Protein 4REY (pdb70)

Secondary structure (DSSP, 8-state):
--SEEEEEEEE-TT-HHHHTT--TTTEEEEEETTEE--SSSSHHHHHHHHTTTS-EEEEEEETTTTEEEEEEE---S-SSSSSSS-EEEEEEE-SSGGG--EEEEEE-TTSHHHHHT--TTTEEEEEESSPPPTT--HHHHHHH-TTS-EEEEEEETTTTEEEEEEE---TTSSSSSSS-EEEE-STTSSPPP---/----EETT----TTS----EE-

GO terms:
  GO:0005794 Golgi apparatus (C, IDA)
  GO:0033116 endoplasmic reticulum-Golgi intermediate compartment membrane (C, EXP)
  GO:0061951 establishment of protein localization to plasma membrane (P, IMP)
  GO:0005515 protein binding (F, IPI)
  GO:0033116 endoplasmic reticulum-Golgi intermediate compartment membrane (C, TAS)
  GO:0000139 Golgi membrane (C, TAS)
  GO:0090161 Golgi ribbon formation (P, IGI)
  GO:0050774 negative regulation of dendrite morphogenesis (P, IMP)

CATH classification: 2.30.42.10 (+1 more: 2.30.42.10)

Radius of gyration: 18.66 Å; Cα contacts (8 Å, |Δi|>4): 502; chains: 2; bounding box: 48×49×35 Å

InterPro domains:
  IPR007583 GRASP55/65 [PTHR12893] (1-425)
  IPR024958 GRASP-type PDZ domain [PF04495] (69-204)
  IPR024958 GRASP-type PDZ domain [PS51865] (15-105)
  IPR024958 GRASP-type PDZ domain [PS51865] (111-199)
  IPR036034 PDZ superfamily [G3DSA:2.30.42.10] (1-110)
  IPR036034 PDZ superfamily [G3DSA:2.30.42.10] (111-210)
  IPR036034 PDZ superfamily [SSF50156] (12-77)
  IPR036034 PDZ superfamily [SSF50156] (95-181)

Solvent-accessible surface area: 11402 Å² total; per-residue (Å²): 69,63,16,76,0,17,0,0,44,18,36,57,138,98,0,8,0,68,131,30,44,6,56,52,21,7,0,0,0,14,11,4,42,194,38,64,4,58,136,128,62,88,40,3,94,47,62,1,154,68,46,41,75,116,85,13,123,0,69,0,21,8,12,12,32,84,170,75,85,110,10,109,2,63,0,13,111,151,40,78,40,119,28,29,0,0,0,23,2,30,38,20,39,28,177,159,4,26,36,42,2,8,16,0,38,82,30,86,109,87,0,7,0,37,149,24,35,10,101,66,104,38,0,9,0,2,0,1,38,68,70,3,106,148,120,54,51,0,83,41,10,15,130,70,25,76,57,123,91,1,86,3,54,0,2,2,35,177,60,63,60,56,61,109,5,59,2,60,0,60,68,89,57,75,35,162,53,20,11,8,22,30,33,4,110,19,187,141,47,84,24,59,83,46,129,117,173,110,69,38,5,5,2,16,1,74,35,72,166,102,106,76,25,119,48,61,42,6

Nearest PDB structures (foldseek):
  4rey-assembly1_B  TM=1.048E+00  e=2.967E-02  Homo sapiens
  4rey-assembly1_A  TM=1.005E+00  e=9.829E-41  Homo sapiens
  4edj-assembly1_A  TM=9.465E-01  e=1.212E-32  Homo sapiens
  3rle-assembly1_A  TM=9.408E-01  e=3.347E-32  Homo sapiens
  5h3j-assembly1_A  TM=9.248E-01  e=3.584E-31  Mus musculus

Sequence (218 aa):
GGAEGFHLHGVQENSPAQQAGLEEPYFDFIITIGHSRLNKENDDTLKALLKANVEKPVKKLEVFNMKTMRRVREVEVVPSNMWGGQGLLGASVRFCSFRRASEQQVWHVLDVEPSSPAALAGLRPYTDYVVGSDQILQESEDFFTLIESHEGKPLKKLMMVYNSKSDSCREEVTVTPNAAWGGEGSLGCGIGYGYLHRIPTQPPSNPCIPFFYRADENDEVKITVI

Organism: Homo sapiens (NCBI:txid9606)

B-factor: mean 51.9, std 23.67, range [19.0, 180.74]

Foldseek 3Di:
DAFKFKAFQDADPQFLCVVQPPDHPFKGWQDKAHRGHQDPDCVVVVVLVVQAQHWIKTWMAGNQQRDIDITITHFYPPRPDDGRGRTDIDIDGPPCLQQQKKFWAAADPQFLQVVQPPDHRFKIWRDFPDDDDPPDHPVNVLVVQAQHWTWTWIAGQVVRGIDITIGRFHCPSPDDGRGRTDMDGDDVRTRHHDND/DDDDDPPVDDADPVRHDDDDDD

Structure (mmCIF, N/CA/C/O backbone):
data_4REY
#
_entry.id   4REY
#
_cell.length_a   129.725
_cell.length_b   129.725
_cell.length_c   37.104
_cell.angle_alpha   90.00
_cell.angle_beta   90.00
_cell.angle_gamma   120.00
#
_symmetry.space_group_name_H-M   'P 61'
#
loop_
_entity.id
_entity.type
_entity.pdbx_description
1 polymer 'Golgi reassembly-stacking protein 1'
2 polymer 'Golgin subfamily A member 2'
3 non-polymer 'SULFATE ION'
4 water water
#
loop_
_atom_site.group_PDB
_atom_site.id
_atom_site.type_symbol
_atom_site.label_atom_id
_atom_site.label_alt_id
_atom_site.label_comp_id
_atom_site.label_asym_id
_atom_site.label_entity_id
_atom_site.label_seq_id
_atom_site.pdbx_PDB_ins_code
_atom_site.Cartn_x
_atom_site.Cartn_y
_atom_site.Cartn_z
_atom_site.occupancy
_atom_site.B_iso_or_equiv
_atom_site.auth_seq_id
_atom_site.auth_comp_id
_atom_site.auth_asym_id
_atom_site.auth_atom_id
_atom_site.pdbx_PDB_model_num
ATOM 1 N N . GLY A 1 15 ? -106.309 91.024 -13.778 1.00 61.91 12 GLY A N 1
ATOM 2 C CA . GLY A 1 15 ? -107.426 90.128 -13.529 1.00 65.79 12 GLY A CA 1
ATOM 3 C C . GLY A 1 15 ? -107.871 89.267 -14.717 1.00 69.32 12 GLY A C 1
ATOM 4 O O . GLY A 1 15 ? -109.064 89.286 -15.095 1.00 74.94 12 GLY A O 1
ATOM 7 N N . GLY A 1 16 ? -106.961 88.465 -15.284 1.00 96.76 13 GLY A N 1
ATOM 8 C CA . GLY A 1 16 ? -105.612 88.248 -14.773 1.00 85.47 13 GLY A CA 1
ATOM 9 C C . GLY A 1 16 ? -105.577 86.986 -13.929 1.00 81.28 13 GLY A C 1
ATOM 10 O O . GLY A 1 16 ? -106.584 86.284 -13.831 1.00 77.86 13 GLY A O 1
ATOM 14 N N . ALA A 1 17 ? -104.428 86.703 -13.314 1.00 78.55 14 ALA A N 1
ATOM 15 C CA . ALA A 1 17 ? -104.204 85.420 -12.663 1.00 70.89 14 ALA A CA 1
ATOM 16 C C . ALA A 1 17 ? -103.923 85.533 -11.168 1.00 60.77 14 ALA A C 1
ATOM 17 O O . ALA A 1 17 ? -103.509 84.576 -10.558 1.00 61.70 14 ALA A O 1
ATOM 24 N N . GLU A 1 18 ? -104.102 86.710 -10.591 1.00 51.90 15 GLU A N 1
ATOM 25 C CA . GLU A 1 18 ? -103.753 86.926 -9.201 1.00 45.98 15 GLU A CA 1
ATOM 26 C C . GLU A 1 18 ? -105.013 86.936 -8.340 1.00 49.97 15 GLU A C 1
ATOM 27 O O . GLU A 1 18 ? -106.125 87.182 -8.839 1.00 48.79 15 GLU A O 1
ATOM 39 N N . GLY A 1 19 ? -104.832 86.678 -7.045 1.00 41.31 16 GLY A N 1
ATOM 40 C CA . GLY A 1 19 ? -105.925 86.615 -6.098 1.00 42.97 16 GLY A CA 1
ATOM 41 C C . GLY A 1 19 ? -105.421 86.331 -4.710 1.00 44.41 16 GLY A C 1
ATOM 42 O O . GLY A 1 19 ? -104.207 86.308 -4.492 1.00 39.99 16 GLY A O 1
ATOM 46 N N . PHE A 1 20 ? -106.344 86.154 -3.769 1.00 35.66 17 PHE A N 1
ATOM 47 C CA . PHE A 1 20 ? -105.994 85.843 -2.412 1.00 31.27 17 PHE A CA 1
ATOM 48 C C . PHE A 1 20 ? -106.107 84.336 -2.184 1.00 32.90 17 PHE A C 1
ATOM 49 O O . PHE A 1 20 ? -107.186 83.753 -2.158 1.00 33.32 17 PHE A O 1
ATOM 66 N N . HIS A 1 21 ? -104.955 83.735 -2.012 1.00 34.89 18 HIS A N 1
ATOM 67 C CA . HIS A 1 21 ? -104.874 82.322 -1.756 1.00 36.87 18 HIS A CA 1
ATOM 68 C C . HIS A 1 21 ? -105.395 82.085 -0.355 1.00 37.13 18 HIS A C 1
ATOM 69 O O . HIS A 1 21 ? -105.045 82.793 0.591 1.00 34.82 18 HIS A O 1
ATOM 83 N N . LEU A 1 22 ? -106.194 81.046 -0.231 1.00 34.91 19 LEU A N 1
ATOM 84 C CA . LEU A 1 22 ? -106.709 80.631 1.063 1.00 34.27 19 LEU A CA 1
ATOM 85 C C . LEU A 1 22 ? -105.757 79.667 1.722 1.00 37.47 19 LEU A C 1
ATOM 86 O O . LEU A 1 22 ? -105.656 78.475 1.349 1.00 38.83 19 LEU A O 1
ATOM 102 N N . HIS A 1 23 ? -105.016 80.185 2.690 1.00 37.27 20 HIS A N 1
ATOM 103 C CA . HIS A 1 23 ? -104.073 79.403 3.401 1.00 38.61 20 HIS A CA 1
ATOM 104 C C . HIS A 1 23 ? -104.775 78.527 4.444 1.00 49.18 20 HIS A C 1
ATOM 105 O O . HIS A 1 23 ? -104.437 77.350 4.609 1.00 44.28 20 HIS A O 1
ATOM 119 N N . GLY A 1 24 ? -105.797 79.049 5.118 1.00 43.51 21 GLY A N 1
ATOM 120 C CA . GLY A 1 24 ? -106.385 78.281 6.204 1.00 43.89 21 GLY A CA 1
ATOM 121 C C . GLY A 1 24 ? -107.714 78.862 6.578 1.00 46.90 21 GLY A C 1
ATOM 122 O O . GLY A 1 24 ? -107.972 80.024 6.237 1.00 40.72 21 GLY A O 1
ATOM 126 N N . VAL A 1 25 ? -108.573 78.114 7.260 1.00 44.50 22 VAL A N 1
ATOM 127 C CA . VAL A 1 25 ? -109.849 78.711 7.726 1.00 43.54 22 VAL A CA 1
ATOM 128 C C . VAL A 1 25 ? -110.025 78.233 9.106 1.00 51.10 22 VAL A C 1
ATOM 129 O O . VAL A 1 25 ? -109.632 77.107 9.390 1.00 54.92 22 VAL A O 1
ATOM 142 N N . GLN A 1 26 ? -110.623 79.058 9.965 1.00 52.85 23 GLN A N 1
ATOM 143 C CA . GLN A 1 26 ? -110.857 78.691 11.360 1.00 55.42 23 GLN A CA 1
ATOM 144 C C . GLN A 1 26 ? -112.156 77.906 11.506 1.00 62.24 23 GLN A C 1
ATOM 145 O O . GLN A 1 26 ? -113.084 78.073 10.722 1.00 62.12 23 GLN A O 1
ATOM 159 N N . GLU A 1 27 ? -112.224 77.066 12.532 1.00 67.39 24 GLU A N 1
ATOM 160 C CA . GLU A 1 27 ? -113.455 76.369 12.879 1.00 76.19 24 GLU A CA 1
ATOM 161 C C . GLU A 1 27 ? -114.617 77.307 13.181 1.00 67.66 24 GLU A C 1
ATOM 162 O O . GLU A 1 27 ? -114.457 78.273 13.918 1.00 75.90 24 GLU A O 1
ATOM 174 N N . ASN A 1 28 ? -115.786 76.991 12.639 1.00 64.76 25 ASN A N 1
ATOM 175 C CA . ASN A 1 28 ? -117.009 77.732 12.957 1.00 73.82 25 ASN A CA 1
ATOM 176 C C . ASN A 1 28 ? -116.982 79.143 12.352 1.00 64.43 25 ASN A C 1
ATOM 177 O O . ASN A 1 28 ? -117.784 80.000 12.711 1.00 72.04 25 ASN A O 1
ATOM 188 N N . SER A 1 29 ? -116.062 79.373 11.430 1.00 56.75 26 SER A N 1
ATOM 189 C CA . SER A 1 29 ? -115.956 80.672 10.756 1.00 61.00 26 SER A CA 1
ATOM 190 C C . SER A 1 29 ? -116.910 80.835 9.584 1.00 59.08 26 SER A C 1
ATOM 191 O O . SER A 1 29 ? -117.345 79.850 8.993 1.00 51.55 26 SER A O 1
ATOM 199 N N . PRO A 1 30 ? -117.248 82.097 9.251 1.00 51.92 27 PRO A N 1
ATOM 200 C CA . PRO A 1 30 ? -118.023 82.313 8.035 1.00 50.94 27 PRO A CA 1
ATOM 201 C C . PRO A 1 30 ? -117.382 81.673 6.819 1.00 43.13 27 PRO A C 1
ATOM 202 O O . PRO A 1 30 ? -118.088 81.154 5.953 1.00 42.04 27 PRO A O 1
ATOM 213 N N . ALA A 1 31 ? -116.056 81.682 6.743 1.00 41.16 28 ALA A N 1
ATOM 214 C CA . ALA A 1 31 ? -115.392 81.058 5.601 1.00 38.20 28 ALA A CA 1
ATOM 215 C C . ALA A 1 31 ? -115.663 79.549 5.552 1.00 44.50 28 ALA A C 1
ATOM 216 O O . ALA A 1 31 ? -115.977 78.989 4.492 1.00 40.22 28 ALA A O 1
ATOM 223 N N . GLN A 1 32 ? -115.546 78.886 6.699 1.00 45.28 29 GLN A N 1
ATOM 224 C CA . GLN A 1 32 ? -115.795 77.456 6.751 1.00 53.03 29 GLN A CA 1
ATOM 225 C C . GLN A 1 32 ? -117.263 77.174 6.409 1.00 59.63 29 GLN A C 1
ATOM 226 O O . GLN A 1 32 ? -117.552 76.261 5.655 1.00 51.77 29 GLN A O 1
ATOM 240 N N . GLN A 1 33 ? -118.172 77.980 6.964 1.00 50.29 30 GLN A N 1
ATOM 241 C CA . GLN A 1 33 ? -119.617 77.839 6.727 1.00 55.78 30 GLN A CA 1
ATOM 242 C C . GLN A 1 33 ? -119.945 77.900 5.253 1.00 50.16 30 GLN A C 1
ATOM 243 O O . GLN A 1 33 ? -120.819 77.197 4.779 1.00 54.30 30 GLN A O 1
ATOM 257 N N . ALA A 1 34 ? -119.239 78.757 4.534 1.00 45.71 31 ALA A N 1
ATOM 258 C CA . ALA A 1 34 ? -119.469 78.935 3.112 1.00 48.36 31 ALA A CA 1
ATOM 259 C C . ALA A 1 34 ? -118.692 77.933 2.231 1.00 54.23 31 ALA A C 1
ATOM 260 O O . ALA A 1 34 ? -118.832 77.982 1.013 1.00 48.07 31 ALA A O 1
ATOM 267 N N . GLY A 1 35 ? -117.873 77.053 2.825 1.00 51.46 32 GLY A N 1
ATOM 268 C CA . GLY A 1 35 ? -117.169 76.013 2.074 1.00 47.77 32 GLY A CA 1
ATOM 269 C C . GLY A 1 35 ? -115.869 76.479 1.402 1.00 50.95 32 GLY A C 1
ATOM 270 O O . GLY A 1 35 ? -115.385 75.860 0.462 1.00 47.68 32 GLY A O 1
ATOM 274 N N . LEU A 1 36 ? -115.309 77.593 1.841 1.00 40.78 33 LEU A N 1
ATOM 275 C CA . LEU A 1 36 ? -114.027 77.998 1.330 1.00 37.87 33 LEU A CA 1
ATOM 276 C C . LEU A 1 36 ? -113.014 76.912 1.743 1.00 39.17 33 LEU A C 1
ATOM 277 O O . LEU A 1 36 ? -112.995 76.507 2.901 1.00 43.11 33 LEU A O 1
ATOM 293 N N . GLU A 1 37 ? -112.197 76.463 0.808 1.00 40.20 34 GLU A N 1
ATOM 294 C CA A GLU A 1 37 ? -111.351 75.257 1.011 0.60 40.62 34 GLU A CA 1
ATOM 295 C CA B GLU A 1 37 ? -111.340 75.275 1.024 0.40 41.00 34 GLU A CA 1
ATOM 296 C C . GLU A 1 37 ? -109.873 75.691 1.116 1.00 38.88 34 GLU A C 1
ATOM 297 O O . GLU A 1 37 ? -109.312 76.203 0.170 1.00 39.80 34 GLU A O 1
ATOM 320 N N . PRO A 1 38 ? -109.250 75.526 2.281 1.00 41.09 35 PRO A N 1
ATOM 321 C CA . PRO A 1 38 ? -107.810 75.805 2.351 1.00 42.47 35 PRO A CA 1
ATOM 322 C C . PRO A 1 38 ? -106.978 75.066 1.251 1.00 42.94 35 PRO A C 1
ATOM 323 O O . PRO A 1 38 ? -107.332 73.975 0.824 1.00 36.43 35 PRO A O 1
ATOM 334 N N . TYR A 1 39 ? -105.924 75.740 0.802 1.00 35.33 36 TYR A N 1
ATOM 335 C CA . TYR A 1 39 ? -104.956 75.287 -0.214 1.00 36.40 36 TYR A CA 1
ATOM 336 C C . TYR A 1 39 ? -105.536 75.369 -1.624 1.00 34.09 36 TYR A C 1
ATOM 337 O O . TYR A 1 39 ? -104.894 75.926 -2.513 1.00 33.27 36 TYR A O 1
ATOM 355 N N . PHE A 1 40 ? -106.707 74.804 -1.848 1.00 34.03 37 PHE A N 1
ATOM 356 C CA . PHE A 1 40 ? -107.239 74.714 -3.194 1.00 32.27 37 PHE A CA 1
ATOM 357 C C . PHE A 1 40 ? -107.933 75.964 -3.690 1.00 31.83 37 PHE A C 1
ATOM 358 O O . PHE A 1 40 ? -108.005 76.145 -4.892 1.00 37.05 37 PHE A O 1
ATOM 375 N N . ASP A 1 41 ? -108.469 76.801 -2.782 1.00 30.63 38 ASP A N 1
ATOM 376 C CA . ASP A 1 41 ? -109.207 78.003 -3.196 1.00 30.94 38 ASP A CA 1
ATOM 377 C C . ASP A 1 41 ? -108.365 79.285 -3.267 1.00 31.20 38 ASP A C 1
ATOM 378 O O . ASP A 1 41 ? -107.484 79.518 -2.447 1.00 30.91 38 ASP A O 1
ATOM 387 N N . PHE A 1 42 ? -108.695 80.134 -4.236 1.00 29.17 39 PHE A N 1
ATOM 388 C CA . PHE A 1 42 ? -108.153 81.473 -4.334 1.00 30.02 39 PHE A CA 1
ATOM 389 C C . PHE A 1 42 ? -109.366 82.436 -4.440 1.00 34.23 39 PHE A C 1
ATOM 390 O O . PHE A 1 42 ? -110.205 82.225 -5.305 1.00 33.98 39 PHE A O 1
ATOM 407 N N . ILE A 1 43 ? -109.470 83.414 -3.551 1.00 30.20 40 ILE A N 1
ATOM 408 C CA . ILE A 1 43 ? -110.526 84.463 -3.707 1.00 28.90 40 ILE A CA 1
ATOM 409 C C . ILE A 1 43 ? -110.103 85.487 -4.752 1.00 30.37 40 ILE A C 1
ATOM 410 O O . ILE A 1 43 ? -109.060 86.116 -4.613 1.00 35.20 40 ILE A O 1
ATOM 426 N N . ILE A 1 44 ? -110.895 85.663 -5.808 1.00 31.28 41 ILE A N 1
ATOM 427 C CA . ILE A 1 44 ? -110.475 86.507 -6.882 1.00 35.68 41 ILE A CA 1
ATOM 428 C C . ILE A 1 44 ? -111.331 87.725 -7.083 1.00 37.51 41 ILE A C 1
ATOM 429 O O . ILE A 1 44 ? -110.901 88.692 -7.735 1.00 40.97 41 ILE A O 1
ATOM 445 N N . THR A 1 45 ? -112.545 87.702 -6.546 1.00 35.50 42 THR A N 1
ATOM 446 C CA . THR A 1 45 ? -113.388 88.901 -6.594 1.00 37.22 42 THR A CA 1
ATOM 447 C C . THR A 1 45 ? -114.283 88.983 -5.375 1.00 34.52 42 THR A C 1
ATOM 448 O O . THR A 1 45 ? -114.657 87.972 -4.812 1.00 36.46 42 THR A O 1
ATOM 459 N N . ILE A 1 46 ? -114.615 90.204 -4.993 1.00 34.65 43 ILE A N 1
ATOM 460 C CA . ILE A 1 46 ? -115.663 90.462 -4.011 1.00 34.78 43 ILE A CA 1
ATOM 461 C C . ILE A 1 46 ? -116.632 91.482 -4.589 1.00 34.16 43 ILE A C 1
ATOM 462 O O . ILE A 1 46 ? -116.250 92.575 -5.032 1.00 37.10 43 ILE A O 1
ATOM 478 N N . GLY A 1 47 ? -117.908 91.128 -4.592 1.00 35.66 44 GLY A N 1
ATOM 479 C CA . GLY A 1 47 ? -118.895 91.859 -5.366 1.00 37.07 44 GLY A CA 1
ATOM 480 C C . GLY A 1 47 ? -118.393 92.008 -6.770 1.00 49.57 44 GLY A C 1
ATOM 481 O O . GLY A 1 47 ? -118.007 91.024 -7.368 1.00 40.90 44 GLY A O 1
ATOM 485 N N . HIS A 1 48 ? -118.376 93.237 -7.306 1.00 41.89 45 HIS A N 1
ATOM 486 C CA . HIS A 1 48 ? -117.802 93.467 -8.641 1.00 42.47 45 HIS A CA 1
ATOM 487 C C . HIS A 1 48 ? -116.334 93.767 -8.676 1.00 45.78 45 HIS A C 1
ATOM 488 O O . HIS A 1 48 ? -115.760 93.966 -9.745 1.00 54.57 45 HIS A O 1
ATOM 502 N N . SER A 1 49 ? -115.714 93.811 -7.519 1.00 45.66 46 SER A N 1
ATOM 503 C CA . SER A 1 49 ? -114.342 94.250 -7.433 1.00 47.65 46 SER A CA 1
ATOM 504 C C . SER A 1 49 ? -113.388 93.096 -7.669 1.00 39.30 46 SER A C 1
ATOM 505 O O . SER A 1 49 ? -113.384 92.115 -6.912 1.00 34.66 46 SER A O 1
ATOM 513 N N . ARG A 1 50 ? -112.571 93.215 -8.709 1.00 42.04 47 ARG A N 1
ATOM 514 C CA . ARG A 1 50 ? -111.575 92.184 -9.014 1.00 45.55 47 ARG A CA 1
ATOM 515 C C . ARG A 1 50 ? -110.350 92.377 -8.122 1.00 46.36 47 ARG A C 1
ATOM 516 O O . ARG A 1 50 ? -109.689 93.426 -8.158 1.00 45.65 47 ARG A O 1
ATOM 537 N N . LEU A 1 51 ? -110.032 91.347 -7.337 1.00 43.73 48 LEU A N 1
ATOM 538 C CA . LEU A 1 51 ? -108.925 91.427 -6.389 1.00 36.98 48 LEU A CA 1
ATOM 539 C C . LEU A 1 51 ? -107.606 91.067 -7.043 1.00 38.73 48 LEU A C 1
ATOM 540 O O . LEU A 1 51 ? -107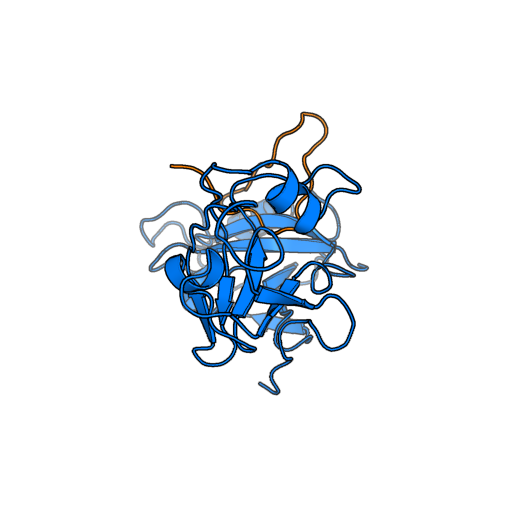.059 89.984 -6.794 1.00 44.34 48 LEU A O 1
ATOM 556 N N . ASN A 1 52 ? -107.098 91.950 -7.887 1.00 41.21 49 ASN A N 1
ATOM 557 C CA . ASN A 1 52 ? -105.870 91.685 -8.637 1.00 54.63 49 ASN A CA 1
ATOM 558 C C . ASN A 1 52 ? -104.727 92.552 -8.196 1.00 52.05 49 ASN A C 1
ATOM 559 O O . ASN A 1 52 ? -103.726 92.623 -8.852 1.00 60.92 49 ASN A O 1
ATOM 570 N N . LYS A 1 53 ? -104.887 93.223 -7.078 1.00 51.46 50 LYS A N 1
ATOM 571 C CA . LYS A 1 53 ? -103.786 93.944 -6.497 1.00 63.13 50 LYS A CA 1
ATOM 572 C C . LYS A 1 53 ? -103.801 93.752 -4.959 1.00 59.16 50 LYS A C 1
ATOM 573 O O . LYS A 1 53 ? -104.838 93.502 -4.354 1.00 50.12 50 LYS A O 1
ATOM 592 N N . GLU A 1 54 ? -102.622 93.739 -4.353 1.00 52.48 51 GLU A N 1
ATOM 593 C CA . GLU A 1 54 ? -102.512 93.534 -2.923 1.00 52.36 51 GLU A CA 1
ATOM 594 C C . GLU A 1 54 ? -102.802 94.837 -2.181 1.00 56.62 51 GLU A C 1
ATOM 595 O O . GLU A 1 54 ? -101.887 95.566 -1.859 1.00 58.41 51 GLU A O 1
ATOM 607 N N . ASN A 1 55 ? -104.074 95.124 -1.924 1.00 51.27 52 ASN A N 1
ATOM 608 C CA . ASN A 1 55 ? -104.446 96.319 -1.185 1.00 58.34 52 ASN A CA 1
ATOM 609 C C . ASN A 1 55 ? -105.501 95.960 -0.149 1.00 58.87 52 ASN A C 1
ATOM 610 O O . ASN A 1 55 ? -105.776 94.772 0.067 1.00 48.15 52 ASN A O 1
ATOM 621 N N . ASP A 1 56 ? -106.118 96.976 0.455 1.00 50.09 53 ASP A N 1
ATOM 622 C CA A ASP A 1 56 ? -107.088 96.772 1.535 0.61 54.05 53 ASP A CA 1
ATOM 623 C CA B ASP A 1 56 ? -107.078 96.738 1.528 0.39 53.49 53 ASP A CA 1
ATOM 624 C C . ASP A 1 56 ? -108.526 96.523 1.052 1.00 47.05 53 ASP A C 1
ATOM 625 O O . ASP A 1 56 ? -109.439 96.412 1.867 1.00 47.38 53 ASP A O 1
ATOM 642 N N . THR A 1 57 ? -108.741 96.435 -0.253 1.00 45.04 54 THR A N 1
ATOM 643 C CA . THR A 1 57 ? -110.108 96.370 -0.744 1.00 44.40 54 THR A CA 1
ATOM 644 C C . THR A 1 57 ? -110.884 95.202 -0.127 1.00 42.47 54 THR A C 1
ATOM 645 O O . THR A 1 57 ? -112.008 95.362 0.325 1.00 37.51 54 THR A O 1
ATOM 656 N N . LEU A 1 58 ? -110.296 94.007 -0.100 1.00 37.28 55 LEU A N 1
ATOM 657 C CA . LEU A 1 58 ? -111.009 92.907 0.481 1.00 35.14 55 LEU A CA 1
ATOM 658 C C . LEU A 1 58 ? -111.356 93.125 1.937 1.00 36.51 55 LEU A C 1
ATOM 659 O O . LEU A 1 58 ? -112.509 92.914 2.317 1.00 38.35 55 LEU A O 1
ATOM 675 N N . LYS A 1 59 ? -110.394 93.507 2.767 1.00 40.17 56 LYS A N 1
ATOM 676 C CA . LYS A 1 59 ? -110.721 93.794 4.165 1.00 39.15 56 LYS A CA 1
ATOM 677 C C . LYS A 1 59 ? -111.762 94.902 4.316 1.00 38.34 56 LYS A C 1
ATOM 678 O O . LYS A 1 59 ? -112.683 94.785 5.117 1.00 41.91 56 LYS A O 1
ATOM 697 N N . ALA A 1 60 ? -111.576 95.957 3.552 1.00 39.45 57 ALA A N 1
ATOM 698 C CA . ALA A 1 60 ? -112.402 97.158 3.648 1.00 40.27 57 ALA A CA 1
ATOM 699 C C . ALA A 1 60 ? -113.842 96.797 3.270 1.00 40.95 57 ALA A C 1
ATOM 700 O O . ALA A 1 60 ? -114.771 97.250 3.924 1.00 39.07 57 ALA A O 1
ATOM 707 N N . LEU A 1 61 ? -114.035 95.979 2.234 1.00 36.63 58 LEU A N 1
ATOM 708 C CA . LEU A 1 61 ? -115.403 95.631 1.828 1.00 40.23 58 LEU A CA 1
ATOM 709 C C . LEU A 1 61 ? -116.035 94.611 2.749 1.00 43.66 58 LEU A C 1
ATOM 710 O O . LEU A 1 61 ? -117.260 94.663 2.981 1.00 39.40 58 LEU A O 1
ATOM 726 N N . LEU A 1 62 ? -115.235 93.727 3.357 1.00 39.56 59 LEU A N 1
ATOM 727 C CA . LEU A 1 62 ? -115.852 92.823 4.313 1.00 33.65 59 LEU A CA 1
ATOM 728 C C . LEU A 1 62 ? -116.358 93.627 5.503 1.00 35.27 59 LEU A C 1
ATOM 729 O O . LEU A 1 62 ? -117.453 93.384 5.966 1.00 44.79 59 LEU A O 1
ATOM 745 N N . LYS A 1 63 ? -115.560 94.579 5.971 1.00 39.39 60 LYS A N 1
ATOM 746 C CA . LYS A 1 63 ? -115.966 95.415 7.083 1.00 49.28 60 LYS A CA 1
ATOM 747 C C . LYS A 1 63 ? -117.187 96.320 6.750 1.00 51.34 60 LYS A C 1
ATOM 748 O O . LY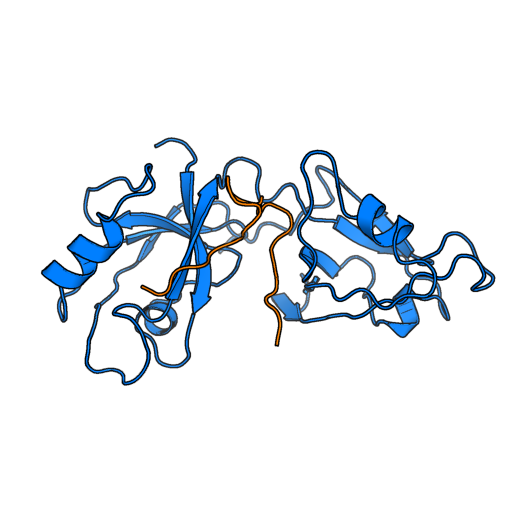S A 1 63 ? -118.076 96.485 7.584 1.00 43.09 60 LYS A O 1
ATOM 767 N N . ALA A 1 64 ? -117.260 96.852 5.530 1.00 41.02 61 ALA A N 1
ATOM 768 C CA . ALA A 1 64 ? -118.376 97.734 5.164 1.00 46.02 61 ALA A CA 1
ATOM 769 C C . ALA A 1 64 ? -119.670 96.959 4.975 1.00 47.52 61 ALA A C 1
ATOM 770 O O . ALA A 1 64 ? -120.717 97.560 4.903 1.00 47.73 61 ALA A O 1
ATOM 777 N N . ASN A 1 65 ? -119.584 95.637 4.948 1.00 43.63 62 ASN A N 1
ATOM 778 C CA . ASN A 1 65 ? -120.722 94.751 4.712 1.00 42.76 62 ASN A CA 1
ATOM 779 C C . ASN A 1 65 ? -120.894 93.767 5.855 1.00 42.35 62 ASN A C 1
ATOM 780 O O . ASN A 1 65 ? -121.446 92.680 5.691 1.00 41.90 62 ASN A O 1
ATOM 791 N N . VAL A 1 66 ? -120.428 94.159 7.033 1.00 44.79 63 VAL A N 1
ATOM 792 C CA . VAL A 1 66 ? -120.383 93.213 8.138 1.00 45.59 63 VAL A CA 1
ATOM 793 C C . VAL A 1 66 ? -121.841 92.885 8.484 1.00 46.60 63 VAL A C 1
ATOM 794 O O . VAL A 1 66 ? -122.695 93.752 8.453 1.00 48.44 63 VAL A O 1
ATOM 807 N N . GLU A 1 67 ? -122.103 91.605 8.721 1.00 45.74 64 GLU A N 1
ATOM 808 C CA . GLU A 1 67 ? -123.421 91.035 9.053 1.00 48.59 64 GLU A CA 1
ATOM 809 C C . GLU A 1 67 ? -124.362 91.002 7.852 1.00 56.24 64 GLU A C 1
ATOM 810 O O . GLU A 1 67 ? -125.559 90.813 8.017 1.00 58.65 64 GLU A O 1
ATOM 822 N N . LYS A 1 68 ? -123.828 91.187 6.643 1.00 50.94 65 LYS A N 1
ATOM 823 C CA . LYS A 1 68 ? -124.650 91.180 5.451 1.00 49.34 65 LYS A CA 1
ATOM 824 C C . LYS A 1 68 ? -124.004 90.190 4.450 1.00 50.07 65 LYS A C 1
ATOM 825 O O . LYS A 1 68 ? -122.810 89.945 4.496 1.00 45.83 65 LYS A O 1
ATOM 844 N N . PRO A 1 69 ? -124.812 89.581 3.580 1.00 44.86 66 PRO A N 1
ATOM 845 C CA . PRO A 1 69 ? -124.296 88.618 2.614 1.00 48.10 66 PRO A CA 1
ATOM 846 C C . PRO A 1 69 ? -123.552 89.340 1.514 1.00 39.88 66 PRO A C 1
ATOM 847 O O . PRO A 1 69 ? -123.960 90.422 1.074 1.00 40.31 66 PRO A O 1
ATOM 858 N N . VAL A 1 70 ? -122.434 88.747 1.146 1.00 37.79 67 VAL A N 1
ATOM 859 C CA . VAL A 1 70 ? -121.485 89.316 0.203 1.00 40.06 67 VAL A CA 1
ATOM 860 C C . VAL A 1 70 ? -121.111 88.220 -0.793 1.00 42.47 67 VAL A C 1
ATOM 861 O O . VAL A 1 70 ? -120.842 87.094 -0.358 1.00 42.73 67 VAL A O 1
ATOM 874 N N . LYS A 1 71 ? -121.080 88.509 -2.097 1.00 35.09 68 LYS A N 1
ATOM 875 C CA A LYS A 1 71 ? -120.709 87.538 -3.129 0.62 40.44 68 LYS A CA 1
ATOM 876 C CA B LYS A 1 71 ? -120.699 87.433 -3.024 0.38 38.39 68 LYS A CA 1
ATOM 877 C C . LYS A 1 71 ? -119.191 87.478 -3.323 1.00 32.87 68 LYS A C 1
ATOM 878 O O . LYS A 1 71 ? -118.578 88.507 -3.566 1.00 38.01 68 LYS A O 1
ATOM 915 N N . LEU A 1 72 ? -118.575 86.333 -3.211 1.00 34.21 69 LEU A N 1
ATOM 916 C CA . LEU A 1 72 ? -117.188 86.181 -3.646 1.00 36.19 69 LEU A CA 1
ATOM 917 C C . LEU A 1 72 ? -117.165 85.306 -4.916 1.00 41.10 69 LEU A C 1
ATOM 918 O O . LEU A 1 72 ? -118.056 84.459 -5.093 1.00 37.48 69 LEU A O 1
ATOM 934 N N . GLU A 1 73 ? -116.194 85.541 -5.808 1.00 32.20 70 GLU A N 1
ATOM 935 C CA . GLU A 1 73 ? -115.849 84.536 -6.801 1.00 32.60 70 GLU A CA 1
ATOM 936 C C . GLU A 1 73 ? -114.519 83.914 -6.339 1.00 35.23 70 GLU A C 1
ATOM 937 O O . GLU A 1 73 ? -113.615 84.629 -5.861 1.00 32.41 70 GLU A O 1
ATOM 949 N N . VAL A 1 74 ? -114.416 82.604 -6.549 1.00 36.95 71 VAL A N 1
ATOM 950 C CA . VAL A 1 74 ? -113.364 81.789 -5.963 1.00 38.76 71 VAL A CA 1
ATOM 951 C C . VAL A 1 74 ? -112.914 80.797 -7.030 1.00 37.87 71 VAL A C 1
ATOM 952 O O . VAL A 1 74 ? -113.739 80.119 -7.629 1.00 39.87 71 VAL A O 1
ATOM 965 N N . PHE A 1 75 ? -111.608 80.747 -7.286 1.00 41.90 72 PHE A N 1
ATOM 966 C CA . PHE A 1 75 ? -111.001 79.749 -8.193 1.00 32.92 72 PHE A CA 1
ATOM 967 C C . PHE A 1 75 ? -110.460 78.610 -7.356 1.00 35.38 72 PHE A C 1
ATOM 968 O O . PHE A 1 75 ? -109.747 78.808 -6.384 1.00 36.62 72 PHE A O 1
ATOM 985 N N . ASN A 1 76 ? -110.752 77.399 -7.796 1.00 40.02 73 ASN A N 1
ATOM 986 C CA . ASN A 1 76 ? -110.395 76.196 -7.098 1.00 34.59 73 ASN A CA 1
ATOM 987 C C . ASN A 1 76 ? -109.481 75.365 -7.997 1.00 35.93 73 ASN A C 1
ATOM 988 O O . ASN A 1 76 ? -109.867 75.075 -9.115 1.00 40.62 73 ASN A O 1
ATOM 999 N N . MET A 1 77 ? -108.314 74.943 -7.503 1.00 41.04 74 MET A N 1
ATOM 1000 C CA . MET A 1 77 ? -107.375 74.089 -8.279 1.00 46.59 74 MET A CA 1
ATOM 1001 C C . MET A 1 77 ? -107.861 72.663 -8.560 1.00 49.50 74 MET A C 1
ATOM 1002 O O . MET A 1 77 ? -107.488 72.037 -9.598 1.00 43.92 74 MET A O 1
ATOM 1016 N N . LYS A 1 78 ? -108.652 72.104 -7.638 1.00 42.08 75 LYS A N 1
ATOM 1017 C CA . LYS A 1 78 ? -109.019 70.681 -7.778 1.00 45.96 75 LYS A CA 1
ATOM 1018 C C . LYS A 1 78 ? -110.118 70.571 -8.845 1.00 49.27 75 LYS A C 1
ATOM 1019 O O . LYS A 1 78 ? -110.222 69.590 -9.523 1.00 53.70 75 LYS A O 1
ATOM 1038 N N . THR A 1 79 ? -110.964 71.596 -8.978 1.00 45.73 76 THR A N 1
ATOM 1039 C CA . THR A 1 79 ? -111.956 71.598 -10.058 1.00 49.99 76 THR A CA 1
ATOM 1040 C C . THR A 1 79 ? -111.503 72.483 -11.232 1.00 46.89 76 THR A C 1
ATOM 1041 O O . THR A 1 79 ? -111.961 72.305 -12.323 1.00 55.52 76 THR A O 1
ATOM 1052 N N . MET A 1 80 ? -110.561 73.391 -11.017 1.00 47.14 77 MET A N 1
ATOM 1053 C CA . MET A 1 80 ? -110.065 74.275 -12.074 1.00 45.26 77 MET A CA 1
ATOM 1054 C C . MET A 1 80 ? -111.192 75.158 -12.630 1.00 56.85 77 MET A C 1
ATOM 1055 O O . MET A 1 80 ? -111.178 75.548 -13.798 1.00 59.96 77 MET A O 1
ATOM 1069 N N . ARG A 1 81 ? -112.156 75.502 -11.763 1.00 49.39 78 ARG A N 1
ATOM 1070 C CA A ARG A 1 81 ? -113.295 76.345 -12.141 0.55 44.34 78 ARG A CA 1
ATOM 1071 C CA B ARG A 1 81 ? -113.278 76.350 -12.159 0.45 44.80 78 ARG A CA 1
ATOM 1072 C C . ARG A 1 81 ? -113.431 77.497 -11.169 1.00 45.61 78 ARG A C 1
ATOM 1073 O O . ARG A 1 81 ? -112.960 77.421 -10.030 1.00 40.17 78 ARG A O 1
ATOM 1114 N N . VAL A 1 82 ? -114.081 78.570 -11.615 1.00 50.01 79 VAL A N 1
ATOM 1115 C CA . VAL A 1 82 ? -114.373 79.701 -10.761 1.00 40.71 79 VAL A CA 1
ATOM 1116 C C . VAL A 1 82 ? -115.797 79.464 -10.312 1.00 43.00 79 VAL A C 1
ATOM 1117 O O . VAL A 1 82 ? -116.602 79.156 -11.167 1.00 45.66 79 VAL A O 1
ATOM 1130 N N . ARG A 1 83 ? -116.118 79.556 -9.009 1.00 39.98 80 ARG A N 1
ATOM 1131 C CA . ARG A 1 83 ? -117.516 79.482 -8.562 1.00 39.47 80 ARG A CA 1
ATOM 1132 C C . ARG A 1 83 ? -117.836 80.748 -7.768 1.00 41.43 80 ARG A C 1
ATOM 1133 O O . ARG A 1 83 ? -116.923 81.439 -7.301 1.00 37.23 80 ARG A O 1
ATOM 1154 N N . GLU A 1 84 ? -119.128 81.026 -7.611 1.00 40.02 81 GLU A N 1
ATOM 1155 C CA . GLU A 1 84 ? -119.577 82.076 -6.725 1.00 44.14 81 GLU A CA 1
ATOM 1156 C C . GLU A 1 84 ? -119.964 81.546 -5.338 1.00 47.78 81 GLU A C 1
ATOM 1157 O O . GLU A 1 84 ? -120.685 80.562 -5.222 1.00 41.06 81 GLU A O 1
ATOM 1169 N N . VAL A 1 85 ? -119.510 82.235 -4.296 1.00 41.85 82 VAL A N 1
ATOM 1170 C CA . VAL A 1 85 ? -119.739 81.835 -2.920 1.00 36.86 82 VAL A CA 1
ATOM 1171 C C . VAL A 1 85 ? -120.302 82.987 -2.065 1.00 45.76 82 VAL A C 1
ATOM 1172 O O . VAL A 1 85 ? -119.681 84.058 -1.986 1.00 44.09 82 VAL A O 1
ATOM 1185 N N . GLU A 1 86 ? -121.437 82.804 -1.412 1.00 41.24 83 GLU A N 1
ATOM 1186 C CA . GLU A 1 86 ? -121.952 83.858 -0.544 1.00 45.25 83 GLU A CA 1
ATOM 1187 C C . GLU A 1 86 ? -121.341 83.723 0.832 1.00 42.57 83 GLU A C 1
ATOM 1188 O O . GLU A 1 86 ? -121.371 82.662 1.379 1.00 45.72 83 GLU A O 1
ATOM 1200 N N . VAL A 1 87 ? -120.761 84.780 1.382 1.00 41.11 84 VAL A N 1
ATOM 1201 C CA . VAL A 1 87 ? -120.327 84.762 2.778 1.00 41.84 84 VAL A CA 1
ATOM 1202 C C . VAL A 1 87 ? -121.006 85.908 3.544 1.00 44.49 84 VAL A C 1
ATOM 1203 O O . VAL A 1 87 ? -121.388 86.950 2.958 1.00 41.13 84 VAL A O 1
ATOM 1216 N N . VAL A 1 88 ? -121.115 85.731 4.862 1.00 45.32 85 VAL A N 1
ATOM 1217 C CA . VAL A 1 88 ? -121.672 86.782 5.757 1.00 46.35 85 VAL A CA 1
ATOM 1218 C C . VAL A 1 88 ? -120.557 87.109 6.748 1.00 45.10 85 VAL A C 1
ATOM 1219 O O . VAL A 1 88 ? -120.361 86.370 7.706 1.00 52.68 85 VAL A O 1
ATOM 1232 N N . PRO A 1 89 ? -119.753 88.129 6.459 1.00 43.84 86 PRO A N 1
ATOM 1233 C CA . PRO A 1 89 ? -118.697 88.521 7.391 1.00 47.43 86 PRO A CA 1
ATOM 1234 C C . PRO A 1 89 ? -119.323 88.889 8.723 1.00 46.86 86 PRO A C 1
ATOM 1235 O O . PRO A 1 89 ? -120.423 89.408 8.741 1.00 48.58 86 PRO A O 1
ATOM 1246 N N . SER A 1 90 ? -118.646 88.606 9.823 1.00 52.34 87 SER A N 1
ATOM 1247 C CA . SER A 1 90 ? -119.254 88.809 11.140 1.00 51.93 87 SER A CA 1
ATOM 1248 C C . SER A 1 90 ? -118.258 88.989 12.267 1.00 53.42 87 SER A C 1
ATOM 1249 O O . SER A 1 90 ? -117.166 88.423 12.222 1.00 56.91 87 SER A O 1
ATOM 1257 N N . ASN A 1 91 ? -118.646 89.820 13.225 1.00 59.32 88 ASN A N 1
ATOM 1258 C CA . ASN A 1 91 ? -117.980 90.029 14.503 1.00 72.45 88 ASN A CA 1
ATOM 1259 C C . ASN A 1 91 ? -118.496 89.076 15.577 1.00 74.56 88 ASN A C 1
ATOM 1260 O O . ASN A 1 91 ? -118.039 89.127 16.707 1.00 74.07 88 ASN A O 1
ATOM 1271 N N . MET A 1 92 ? -119.472 88.238 15.237 1.00 82.13 89 MET A N 1
ATOM 1272 C CA . MET A 1 92 ? -120.267 87.554 16.266 1.00 88.69 89 MET A CA 1
ATOM 1273 C C . MET A 1 92 ? -119.882 86.100 16.474 1.00 83.26 89 MET A C 1
ATOM 1274 O O . MET A 1 92 ? -120.394 85.474 17.381 1.00 86.59 89 MET A O 1
ATOM 1288 N N . TRP A 1 93 ? -119.011 85.544 15.642 1.00 76.72 90 TRP A N 1
ATOM 1289 C CA . TRP A 1 93 ? -118.820 84.083 15.674 1.00 71.52 90 TRP A CA 1
ATOM 1290 C C . TRP A 1 93 ? -117.720 83.619 16.652 1.00 73.49 90 TRP A C 1
ATOM 1291 O O . TRP A 1 93 ? -117.505 82.420 16.838 1.00 79.15 90 TRP A O 1
ATOM 1312 N N . GLY A 1 94 ? -117.035 84.566 17.284 1.00 76.85 91 GLY A N 1
ATOM 1313 C CA . GLY A 1 94 ? -116.135 84.252 18.382 1.00 76.35 91 GLY A CA 1
ATOM 1314 C C . GLY A 1 94 ? -114.657 84.010 18.086 1.00 76.49 91 GLY A C 1
ATOM 1315 O O . GLY A 1 94 ? -113.857 83.946 19.024 1.00 80.74 91 GLY A O 1
ATOM 1319 N N . GLY A 1 95 ? -114.281 83.860 16.821 1.00 64.90 92 GLY A N 1
ATOM 1320 C CA . GLY A 1 95 ? -112.875 83.732 16.455 1.00 65.85 92 GLY A CA 1
ATOM 1321 C C . GLY A 1 95 ? -112.315 85.013 15.866 1.00 65.99 92 GLY A C 1
ATOM 1322 O O . GLY A 1 95 ? -112.953 86.051 15.952 1.00 69.48 92 GLY A O 1
ATOM 1326 N N . GLN A 1 96 ? -111.134 84.952 15.253 1.00 67.44 93 GLN A N 1
ATOM 1327 C CA . GLN A 1 96 ? -110.464 86.156 14.711 1.00 62.44 93 GLN A CA 1
ATOM 1328 C C . GLN A 1 96 ? -110.769 86.457 13.236 1.00 63.82 93 GLN A C 1
ATOM 1329 O O . GLN A 1 96 ? -110.710 85.558 12.401 1.00 56.46 93 GLN A O 1
ATOM 1343 N N . GLY A 1 97 ? -111.058 87.731 12.930 1.00 53.21 94 GLY A N 1
ATOM 1344 C CA . GLY A 1 97 ? -111.358 88.194 11.599 1.00 50.30 94 GLY A CA 1
ATOM 1345 C C . GLY A 1 97 ? -112.849 88.174 11.279 1.00 49.06 94 GLY A C 1
ATOM 1346 O O . GLY A 1 97 ? -113.630 87.571 11.987 1.00 49.98 94 GLY A O 1
ATOM 1350 N N . LEU A 1 98 ? -113.254 88.776 10.168 1.00 46.30 95 LEU A N 1
ATOM 1351 C CA . LEU A 1 98 ? -114.685 88.807 9.846 1.00 50.38 95 LEU A CA 1
ATOM 1352 C C . LEU A 1 98 ? -115.126 87.589 9.062 1.00 49.29 95 LEU A C 1
ATOM 1353 O O . LEU A 1 98 ? -116.292 87.190 9.149 1.00 45.19 95 LEU A O 1
ATOM 1369 N N . LEU A 1 99 ? -114.187 87.011 8.308 1.00 46.48 96 LEU A N 1
ATOM 1370 C CA . LEU A 1 99 ? -114.389 85.735 7.642 1.00 44.53 96 LEU A CA 1
ATOM 1371 C C . LEU A 1 99 ? -113.859 84.531 8.389 1.00 49.92 96 LEU A C 1
ATOM 1372 O O . LEU A 1 99 ? -114.342 83.432 8.159 1.00 49.63 96 LEU A O 1
ATOM 1388 N N . GLY A 1 100 ? -112.865 84.737 9.247 1.00 50.14 97 GLY A N 1
ATOM 1389 C CA . GLY A 1 100 ? -112.129 83.647 9.881 1.00 47.30 97 GLY A CA 1
ATOM 1390 C C . GLY A 1 100 ? -111.230 82.873 8.916 1.00 51.23 97 GLY A C 1
ATOM 1391 O O . GLY A 1 100 ? -111.111 81.633 9.035 1.00 52.63 97 GLY A O 1
ATOM 1395 N N . ALA A 1 101 ? -110.603 83.574 7.968 1.00 45.32 98 ALA A N 1
ATOM 1396 C CA . ALA A 1 101 ? -109.706 82.950 6.998 1.00 39.66 98 ALA A CA 1
ATOM 1397 C C . ALA A 1 101 ? -108.345 83.585 7.012 1.00 48.33 98 ALA A C 1
ATOM 1398 O O . ALA A 1 101 ? -108.185 84.748 7.346 1.00 51.75 98 ALA A O 1
ATOM 1405 N N . SER A 1 102 ? -107.347 82.791 6.625 1.00 39.25 99 SER A N 1
ATOM 1406 C CA . SER A 1 102 ? -105.971 83.227 6.535 1.00 36.59 99 SER A CA 1
ATOM 1407 C C . SER A 1 102 ? -105.641 83.233 5.033 1.00 46.95 99 SER A C 1
ATOM 1408 O O . SER A 1 102 ? -105.857 82.216 4.356 1.00 40.03 99 SER A O 1
ATOM 1416 N N . VAL A 1 103 ? -105.153 84.358 4.511 1.00 43.08 100 VAL A N 1
ATOM 1417 C CA . VAL A 1 103 ? -104.865 84.467 3.094 1.00 36.74 100 VAL A CA 1
ATOM 1418 C C . VAL A 1 103 ? -103.545 85.127 2.800 1.00 42.44 100 VAL A C 1
ATOM 1419 O O . VAL A 1 103 ? -102.941 85.750 3.644 1.00 43.68 100 VAL A O 1
ATOM 1432 N N . ARG A 1 104 ? -103.125 84.964 1.561 1.00 40.41 101 ARG A N 1
ATOM 1433 C CA . ARG A 1 104 ? -101.911 85.555 1.054 1.00 42.04 101 ARG A CA 1
ATOM 1434 C C . ARG A 1 104 ? -102.094 85.877 -0.413 1.00 42.40 101 ARG A C 1
ATOM 1435 O O . ARG A 1 104 ? -102.459 85.005 -1.196 1.00 40.46 101 ARG A O 1
ATOM 1456 N N . PHE A 1 105 ? -101.873 87.123 -0.790 1.00 45.66 102 PHE A N 1
ATOM 1457 C CA . PHE A 1 105 ? -101.954 87.513 -2.201 1.00 49.89 102 PHE A CA 1
ATOM 1458 C C . PHE A 1 105 ? -100.985 86.655 -3.050 1.00 47.44 102 PHE A C 1
ATOM 1459 O O . PHE A 1 105 ? -99.857 86.463 -2.664 1.00 56.86 102 PHE A O 1
ATOM 1476 N N . CYS A 1 106 ? -101.442 86.109 -4.173 1.00 51.17 103 CYS A N 1
ATOM 1477 C CA . CYS A 1 106 ? -100.700 85.073 -4.896 1.00 46.64 103 CYS A CA 1
ATOM 1478 C C . CYS A 1 106 ? -101.216 84.937 -6.326 1.00 56.85 103 CYS A C 1
ATOM 1479 O O . CYS A 1 106 ? -102.172 85.602 -6.726 1.00 50.04 103 CYS A O 1
ATOM 1487 N N . SER A 1 107 ? -100.526 84.133 -7.128 1.00 59.62 104 SER A N 1
ATOM 1488 C CA . SER A 1 107 ? -100.933 83.863 -8.505 1.00 57.47 104 SER A CA 1
ATOM 1489 C C . SER A 1 107 ? -101.432 82.433 -8.548 1.00 55.58 104 SER A C 1
ATOM 1490 O O . SER A 1 107 ? -100.819 81.577 -7.947 1.00 51.09 104 SER A O 1
ATOM 1498 N N . PHE A 1 108 ? -102.579 82.179 -9.168 1.00 58.40 105 PHE A N 1
ATOM 1499 C CA . PHE A 1 108 ? -103.050 80.795 -9.336 1.00 56.16 105 PHE A CA 1
ATOM 1500 C C . PHE A 1 108 ? -102.679 80.282 -10.756 1.00 64.40 105 PHE A C 1
ATOM 1501 O O . PHE A 1 108 ? -103.004 79.142 -11.107 1.00 55.82 105 PHE A O 1
ATOM 1518 N N . ARG A 1 109 ? -101.979 81.109 -11.548 1.00 54.76 106 ARG A N 1
ATOM 1519 C CA . ARG A 1 109 ? -101.698 80.762 -12.949 1.00 58.96 106 ARG A CA 1
ATOM 1520 C C . ARG A 1 109 ? -100.960 79.427 -13.056 1.00 58.74 106 ARG A C 1
ATOM 1521 O O . ARG A 1 109 ? -101.424 78.514 -13.723 1.00 62.73 106 ARG A O 1
ATOM 1542 N N . ARG A 1 110 ? -99.816 79.330 -12.398 1.00 54.97 107 ARG A N 1
ATOM 1543 C CA . ARG A 1 110 ? -98.981 78.132 -12.468 1.00 55.26 107 ARG A CA 1
ATOM 1544 C C . ARG A 1 110 ? -98.914 77.367 -11.136 1.00 50.79 107 ARG A C 1
ATOM 1545 O O . ARG A 1 110 ? -98.155 76.413 -11.020 1.00 45.03 107 ARG A O 1
ATOM 1566 N N . ALA A 1 111 ? -99.708 77.785 -10.155 1.00 41.37 108 ALA A N 1
ATOM 1567 C CA . ALA A 1 111 ? -99.635 77.259 -8.781 1.00 37.92 108 ALA A CA 1
ATOM 1568 C C . ALA A 1 111 ? -99.781 75.731 -8.695 1.00 41.09 108 ALA A C 1
ATOM 1569 O O . ALA A 1 111 ? -99.035 75.095 -7.995 1.00 38.16 108 ALA A O 1
ATOM 1576 N N . SER A 1 112 ? -100.749 75.186 -9.382 1.00 34.77 109 SER A N 1
ATOM 1577 C CA . SER A 1 112 ? -100.986 73.765 -9.374 1.00 40.90 109 SER A CA 1
ATOM 1578 C C . SER A 1 112 ? -99.839 72.949 -10.000 1.00 35.00 109 SER A C 1
ATOM 1579 O O . SER A 1 112 ? -99.845 71.749 -9.855 1.00 33.89 109 SER A O 1
ATOM 1587 N N . GLU A 1 113 ? -98.899 73.594 -10.715 1.00 36.89 110 GLU A N 1
ATOM 1588 C CA . GLU A 1 113 ? -97.694 72.907 -11.202 1.00 38.26 110 GLU A CA 1
ATOM 1589 C C . GLU A 1 113 ? -96.684 72.534 -10.113 1.00 36.81 110 GLU A C 1
ATOM 1590 O O . GLU A 1 113 ? -95.837 71.662 -10.320 1.00 37.14 110 GLU A O 1
ATOM 1602 N N A GLN A 1 114 ? -96.731 73.216 -8.966 0.62 31.12 111 GLN A N 1
ATOM 1603 N N B GLN A 1 114 ? -96.793 73.193 -8.960 0.38 30.75 111 GLN A N 1
ATOM 1604 C CA A GLN A 1 114 ? -95.678 73.036 -7.956 0.62 36.34 111 GLN A CA 1
ATOM 1605 C CA B GLN A 1 114 ? -95.783 73.077 -7.911 0.38 35.32 111 GLN A CA 1
ATOM 1606 C C A GLN A 1 114 ? -96.122 71.987 -6.939 0.62 33.47 111 GLN A C 1
ATOM 1607 C C B GLN A 1 114 ? -96.165 71.986 -6.924 0.38 31.91 111 GLN A C 1
ATOM 1608 O O A GLN A 1 114 ? -96.312 72.285 -5.752 0.62 27.62 111 GLN A O 1
ATOM 1609 O O B GLN A 1 114 ? -96.344 72.252 -5.729 0.38 27.86 111 GLN A O 1
ATOM 1636 N N . VAL A 1 115 ? -96.310 70.759 -7.431 1.00 27.00 112 VAL A N 1
ATOM 1637 C CA . VAL A 1 115 ? -96.513 69.622 -6.539 1.00 27.01 112 VAL A CA 1
ATOM 1638 C C . VAL A 1 115 ? -95.628 68.488 -7.092 1.00 25.29 112 VAL A C 1
ATOM 1639 O O . VAL A 1 115 ? -95.209 68.512 -8.252 1.00 26.12 112 VAL A O 1
ATOM 1653 N N . TRP A 1 116 ? -95.319 67.532 -6.231 1.00 23.38 113 TRP A N 1
ATOM 1654 C CA . TRP A 1 116 ? -94.473 66.403 -6.618 1.00 24.48 113 TRP A CA 1
ATOM 1655 C C . TRP A 1 116 ? -95.199 65.105 -6.262 1.00 21.13 113 TRP A C 1
ATOM 1656 O O . TRP A 1 116 ? -95.731 64.987 -5.178 1.00 23.25 113 TRP A O 1
ATOM 1677 N N . HIS A 1 117 ? -95.283 64.173 -7.205 1.00 22.20 114 HIS A N 1
ATOM 1678 C CA . HIS A 1 117 ? -96.207 63.013 -7.120 1.00 23.53 114 HIS A CA 1
ATOM 1679 C C . HIS A 1 117 ? -95.361 61.817 -6.614 1.00 21.73 114 HIS A C 1
ATOM 1680 O O . HIS A 1 117 ? -94.316 61.515 -7.210 1.00 22.82 114 HIS A O 1
ATOM 1694 N N . VAL A 1 118 ? -95.795 61.190 -5.532 1.00 20.86 115 VAL A N 1
ATOM 1695 C CA . VAL A 1 118 ? -95.104 59.994 -5.049 1.00 23.79 115 VAL A CA 1
ATOM 1696 C C . VAL A 1 118 ? -95.450 58.811 -5.970 1.00 19.71 115 VAL A C 1
ATOM 1697 O O . VAL A 1 118 ? -96.646 58.509 -6.179 1.00 22.37 115 VAL A O 1
ATOM 1710 N N . LEU A 1 119 ? -94.427 58.138 -6.505 1.00 19.18 116 LEU A N 1
ATOM 1711 C CA . LEU A 1 119 ? -94.658 57.015 -7.412 1.00 25.88 116 LEU A CA 1
ATOM 1712 C C . LEU A 1 119 ? -94.441 55.747 -6.603 1.00 24.53 116 LEU A C 1
ATOM 1713 O O . LEU A 1 119 ? -95.006 55.659 -5.494 1.00 24.58 116 LEU A O 1
ATOM 1729 N N . ASP A 1 120 ? -93.691 54.747 -7.111 1.00 23.72 117 ASP A N 1
ATOM 1730 C CA . ASP A 1 120 ? -93.453 53.547 -6.292 1.00 24.26 117 ASP A CA 1
ATOM 1731 C C . ASP A 1 120 ? -92.647 53.828 -5.032 1.00 30.55 117 ASP A C 1
ATOM 1732 O O . ASP A 1 120 ? -91.741 54.641 -5.057 1.00 29.38 117 ASP A O 1
ATOM 1741 N N . VAL A 1 121 ? -92.99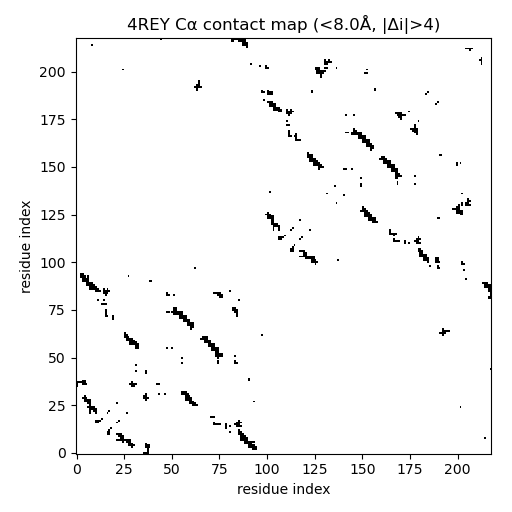9 53.145 -3.940 1.00 25.18 118 VAL A N 1
ATOM 1742 C CA . VAL A 1 121 ? -92.307 53.250 -2.613 1.00 21.95 118 VAL A CA 1
ATOM 1743 C C . VAL A 1 121 ? -91.726 51.871 -2.300 1.00 27.15 118 VAL A C 1
ATOM 1744 O O . VAL A 1 121 ? -92.396 50.869 -2.371 1.00 24.99 118 VAL A O 1
ATOM 1757 N N . GLU A 1 122 ? -90.437 51.841 -2.028 1.00 25.51 119 GLU A N 1
ATOM 1758 C CA . GLU A 1 122 ? -89.751 50.635 -1.595 1.00 25.03 119 GLU A CA 1
ATOM 1759 C C . GLU A 1 122 ? -89.979 50.366 -0.085 1.00 23.69 119 GLU A C 1
ATOM 1760 O O . GLU A 1 122 ? -89.947 51.260 0.731 1.00 24.49 119 GLU A O 1
ATOM 1772 N N . PRO A 1 123 ? -90.156 49.092 0.276 1.00 26.66 120 PRO A N 1
ATOM 1773 C CA . PRO A 1 123 ? -90.271 48.743 1.706 1.00 28.29 120 PRO A CA 1
ATOM 1774 C C . PRO A 1 123 ? -88.960 49.065 2.402 1.00 27.66 120 PRO A C 1
ATOM 1775 O O . PRO A 1 123 ? -87.909 49.066 1.743 1.00 25.49 120 PRO A O 1
ATOM 1786 N N . SER A 1 124 ? -89.072 49.390 3.674 1.00 26.52 121 SER A N 1
ATOM 1787 C CA . SER A 1 124 ? -88.023 49.762 4.582 1.00 25.20 121 SER A CA 1
ATOM 1788 C C . SER A 1 124 ? -87.342 51.084 4.217 1.00 32.52 121 SER A C 1
ATOM 1789 O O . SER A 1 124 ? -86.461 51.507 4.952 1.00 33.01 121 SER A O 1
ATOM 1797 N N . SER A 1 125 ? -87.781 51.771 3.174 1.00 24.05 122 SER A N 1
ATOM 1798 C CA . SER A 1 125 ? -87.143 53.020 2.746 1.00 27.20 122 SER A CA 1
ATOM 1799 C C . SER A 1 125 ? -87.545 54.188 3.670 1.00 28.28 122 SER A C 1
ATOM 1800 O O . SER A 1 125 ? -88.569 54.063 4.366 1.00 24.90 122 SER A O 1
ATOM 1808 N N . PRO A 1 126 ? -86.804 55.322 3.587 1.00 27.82 123 PRO A N 1
ATOM 1809 C CA . PRO A 1 126 ? -87.241 56.575 4.247 1.00 27.75 123 PRO A CA 1
ATOM 1810 C C . PRO A 1 126 ? -88.665 56.923 3.951 1.00 25.91 123 PRO A C 1
ATOM 1811 O O . PRO A 1 126 ? -89.407 57.347 4.799 1.00 25.48 123 PRO A O 1
ATOM 1822 N N . ALA A 1 127 ? -89.051 56.774 2.714 1.00 23.64 124 ALA A N 1
ATOM 1823 C CA . ALA A 1 127 ? -90.415 57.128 2.293 1.00 26.28 124 ALA A CA 1
ATOM 1824 C C . ALA A 1 127 ? -91.459 56.223 2.951 1.00 23.25 124 ALA A C 1
ATOM 1825 O O . ALA A 1 127 ? -92.472 56.670 3.422 1.00 23.36 124 ALA A O 1
ATOM 1832 N N . ALA A 1 128 ? -91.145 54.951 3.034 1.00 23.07 125 ALA A N 1
ATOM 1833 C CA . ALA A 1 128 ? -92.041 54.014 3.668 1.00 23.98 125 ALA A CA 1
ATOM 1834 C C . ALA A 1 128 ? -92.172 54.276 5.179 1.00 25.57 125 ALA A C 1
ATOM 1835 O O . ALA A 1 128 ? -93.256 54.181 5.692 1.00 26.24 125 ALA A O 1
ATOM 1842 N N . LEU A 1 129 ? -91.051 54.501 5.847 1.00 24.27 126 LEU A N 1
ATOM 1843 C CA . LEU A 1 129 ? -91.006 54.836 7.283 1.00 25.58 126 LEU A CA 1
ATOM 1844 C C . LEU A 1 129 ? -91.843 56.106 7.591 1.00 26.61 126 LEU A C 1
ATOM 1845 O O . LEU A 1 129 ? -92.349 56.250 8.677 1.00 28.70 126 LEU A O 1
ATOM 1861 N N . ALA A 1 130 ? -91.876 57.017 6.641 1.00 25.18 127 ALA A N 1
ATOM 1862 C CA . ALA A 1 130 ? -92.662 58.262 6.719 1.00 24.95 127 ALA A CA 1
ATOM 1863 C C . ALA A 1 130 ? -94.131 58.059 6.455 1.00 27.29 127 ALA A C 1
ATOM 1864 O O . ALA A 1 130 ? -94.938 58.945 6.739 1.00 27.85 127 ALA A O 1
ATOM 1871 N N . GLY A 1 131 ? -94.493 56.908 5.910 1.00 24.35 128 GLY A N 1
ATOM 1872 C C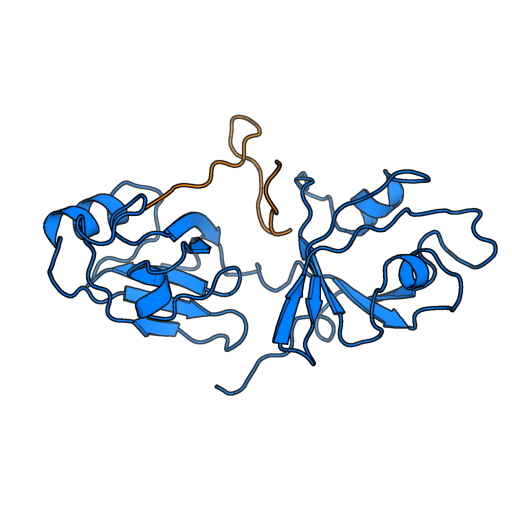A . GLY A 1 131 ? -95.833 56.671 5.445 1.00 25.40 128 GLY A CA 1
ATOM 1873 C C . GLY A 1 131 ? -96.293 57.277 4.154 1.00 26.68 128 GLY A C 1
ATOM 1874 O O . GLY A 1 131 ? -97.470 57.418 3.943 1.00 19.95 128 GLY A O 1
ATOM 1878 N N . LEU A 1 132 ? -95.382 57.570 3.250 1.00 21.79 129 LEU A N 1
ATOM 1879 C CA . LEU A 1 132 ? -95.782 58.018 1.890 1.00 21.33 129 LEU A CA 1
ATOM 1880 C C . LEU A 1 132 ? -96.451 56.857 1.200 1.00 23.97 129 LEU A C 1
ATOM 1881 O O . LEU A 1 132 ? -96.095 55.694 1.408 1.00 23.99 129 LEU A O 1
ATOM 1897 N N . ARG A 1 133 ? -97.517 57.190 0.475 1.00 22.87 130 ARG A N 1
ATOM 1898 C CA . ARG A 1 133 ? -98.426 56.254 -0.130 1.00 22.75 130 ARG A CA 1
ATOM 1899 C C . ARG A 1 133 ? -98.236 56.296 -1.638 1.00 22.60 130 ARG A C 1
ATOM 1900 O O . ARG A 1 133 ? -98.371 57.366 -2.237 1.00 22.11 130 ARG A O 1
ATOM 1921 N N . PRO A 1 134 ? -97.891 55.156 -2.253 1.00 20.82 131 PRO A N 1
ATOM 1922 C CA . PRO A 1 134 ? -97.588 55.187 -3.677 1.00 24.07 131 PRO A CA 1
ATOM 1923 C C . PRO A 1 134 ? -98.708 55.610 -4.559 1.00 24.26 131 PRO A C 1
ATOM 1924 O O . PRO A 1 134 ? -99.825 55.191 -4.375 1.00 23.93 131 PRO A O 1
ATOM 1935 N N . TYR A 1 135 ? -98.389 56.460 -5.523 1.00 23.56 132 TYR A N 1
ATOM 1936 C CA . TYR A 1 135 ? -99.301 56.974 -6.549 1.00 20.91 132 TYR A CA 1
ATOM 1937 C C . TYR A 1 135 ? -100.473 57.798 -6.088 1.00 21.22 132 TYR A C 1
ATOM 1938 O O . TYR A 1 135 ? -100.963 58.534 -6.864 1.00 23.50 132 TYR A O 1
ATOM 1956 N N . THR A 1 136 ? -100.819 57.837 -4.799 1.00 22.47 133 THR A N 1
ATOM 1957 C CA . THR A 1 136 ? -101.950 58.653 -4.392 1.00 22.64 133 THR A CA 1
ATOM 1958 C C . THR A 1 136 ? -101.488 59.896 -3.582 1.00 25.02 133 THR A C 1
ATOM 1959 O O . THR A 1 136 ? -102.249 60.867 -3.451 1.00 23.55 133 THR A O 1
ATOM 1970 N N . ASP A 1 137 ? -100.247 59.896 -3.114 1.00 22.38 134 ASP A N 1
ATOM 1971 C CA . ASP A 1 137 ? -99.713 61.061 -2.439 1.00 21.82 134 ASP A CA 1
ATOM 1972 C C . ASP A 1 137 ? -99.081 62.097 -3.392 1.00 22.66 134 ASP A C 1
ATOM 1973 O O . ASP A 1 137 ? -98.350 61.777 -4.319 1.00 24.36 134 ASP A O 1
ATOM 1982 N N . TYR A 1 138 ? -99.338 63.360 -3.065 1.00 21.95 135 TYR A N 1
ATOM 1983 C CA . TYR A 1 138 ? -98.768 64.513 -3.768 1.00 20.64 135 TYR A CA 1
ATOM 1984 C C . TYR A 1 138 ? -98.193 65.445 -2.693 1.00 23.22 135 TYR A C 1
ATOM 1985 O O . TYR A 1 138 ? -98.916 65.851 -1.799 1.00 23.01 135 TYR A O 1
ATOM 2003 N N . VAL A 1 139 ? -96.896 65.750 -2.790 1.00 22.87 136 VAL A N 1
ATOM 2004 C CA . VAL A 1 139 ? -96.259 66.676 -1.902 1.00 22.11 136 VAL A CA 1
ATOM 2005 C C . VAL A 1 139 ? -96.516 68.101 -2.363 1.00 23.22 136 VAL A C 1
ATOM 2006 O O . VAL A 1 139 ? -96.148 68.451 -3.477 1.00 25.83 136 VAL A O 1
ATOM 2019 N N . VAL A 1 140 ? -97.129 68.917 -1.482 1.00 22.98 137 VAL A N 1
ATOM 2020 C CA . VAL A 1 140 ? -97.628 70.232 -1.873 1.00 23.74 137 VAL A CA 1
ATOM 2021 C C . VAL A 1 140 ? -97.035 71.376 -1.126 1.00 23.33 137 VAL A C 1
ATOM 2022 O O . VAL A 1 140 ? -97.210 72.552 -1.515 1.00 28.03 137 VAL A O 1
ATOM 2035 N N . GLY A 1 141 ? -96.298 71.065 -0.078 1.00 26.54 138 GLY A N 1
ATOM 2036 C CA . GLY A 1 141 ? -95.653 72.113 0.730 1.00 29.74 138 GLY A CA 1
ATOM 2037 C C . GLY A 1 141 ? -94.770 71.554 1.828 1.00 25.30 138 GLY A C 1
ATOM 2038 O O . GLY A 1 141 ? -94.532 70.337 1.902 1.00 28.01 138 GLY A O 1
ATOM 2042 N N . SER A 1 142 ? -94.265 72.465 2.642 1.00 30.47 139 SER A N 1
ATOM 2043 C CA . SER A 1 142 ? -93.289 72.186 3.666 1.00 30.06 139 SER A CA 1
ATOM 2044 C C . SER A 1 142 ? -93.327 73.312 4.636 1.00 34.22 139 SER A C 1
ATOM 2045 O O . SER A 1 142 ? -93.872 74.363 4.313 1.00 35.74 139 SER A O 1
ATOM 2053 N N . ASP A 1 143 ? -92.651 73.178 5.782 1.00 37.03 140 ASP A N 1
ATOM 2054 C CA . ASP A 1 143 ? -92.519 74.347 6.615 1.00 46.30 140 ASP A CA 1
ATOM 2055 C C . ASP A 1 143 ? -91.300 75.119 6.175 1.00 44.65 140 ASP A C 1
ATOM 2056 O O . ASP A 1 143 ? -90.991 76.101 6.770 1.00 43.59 140 ASP A O 1
ATOM 2065 N N . GLN A 1 144 ? -90.602 74.629 5.156 1.00 41.00 141 GLN A N 1
ATOM 2066 C CA . GLN A 1 144 ? -89.453 75.313 4.593 1.00 47.53 141 GLN A CA 1
ATOM 2067 C C . GLN A 1 144 ? -89.939 76.160 3.425 1.00 46.91 141 GLN A C 1
ATOM 2068 O O . GLN A 1 144 ? -90.695 75.697 2.606 1.00 52.77 141 GLN A O 1
ATOM 2082 N N . ILE A 1 145 ? -89.465 77.375 3.329 1.00 47.14 142 ILE A N 1
ATOM 2083 C CA . ILE A 1 145 ? -89.719 78.252 2.181 1.00 53.54 142 ILE A CA 1
ATOM 2084 C C . ILE A 1 145 ? -88.708 78.036 1.011 1.00 62.46 142 ILE A C 1
ATOM 2085 O O . ILE A 1 145 ? -87.488 78.127 1.192 1.00 61.20 142 ILE A O 1
ATOM 2101 N N . LEU A 1 146 ? -89.218 77.749 -0.183 1.00 53.32 143 LEU A N 1
ATOM 2102 C CA . LEU A 1 146 ? -88.366 77.604 -1.348 1.00 47.86 143 LEU A CA 1
ATOM 2103 C C . LEU A 1 146 ? -87.901 78.974 -1.820 1.00 58.65 143 LEU A C 1
ATOM 2104 O O . LEU A 1 146 ? -88.704 79.898 -1.967 1.00 63.49 143 LEU A O 1
ATOM 2120 N N . GLN A 1 147 ? -86.604 79.123 -2.024 1.00 62.65 144 GLN A N 1
ATOM 2121 C CA . GLN A 1 147 ? -86.087 80.325 -2.664 1.00 76.29 144 GLN A CA 1
ATOM 2122 C C . GLN A 1 147 ? -86.265 80.128 -4.156 1.00 80.63 144 GLN A C 1
ATOM 2123 O O . GLN A 1 147 ? -86.519 78.994 -4.605 1.00 74.26 144 GLN A O 1
ATOM 2137 N N . GLU A 1 148 ? -86.186 81.201 -4.932 1.00 83.56 145 GLU A N 1
ATOM 2138 C CA . GLU A 1 148 ? -86.508 81.054 -6.348 1.00 88.20 145 GLU A CA 1
ATOM 2139 C C . GLU A 1 148 ? -85.509 80.068 -6.971 1.00 82.48 145 GLU A C 1
ATOM 2140 O O . GLU A 1 148 ? -84.343 80.004 -6.566 1.00 80.57 145 GLU A O 1
ATOM 2152 N N . SER A 1 149 ? -86.007 79.274 -7.913 1.00 70.35 146 SER A N 1
ATOM 2153 C CA . SER A 1 149 ? -85.236 78.212 -8.563 1.00 73.92 146 SER A CA 1
ATOM 2154 C C . SER A 1 149 ? -84.909 77.021 -7.647 1.00 69.04 146 SER A C 1
ATOM 2155 O O . SER A 1 149 ? -84.162 76.151 -8.050 1.00 73.56 146 SER A O 1
ATOM 2163 N N . GLU A 1 150 ? -85.446 76.981 -6.428 1.00 63.60 147 GLU A N 1
ATOM 2164 C CA . GLU A 1 150 ? -85.423 75.749 -5.625 1.00 56.58 147 GLU A CA 1
ATOM 2165 C C . GLU A 1 150 ? -86.688 74.930 -5.860 1.00 54.59 147 GLU A C 1
ATOM 2166 O O . GLU A 1 150 ? -87.714 75.445 -6.315 1.00 56.63 147 GLU A O 1
ATOM 2178 N N . ASP A 1 151 ? -86.626 73.653 -5.533 1.00 46.54 148 ASP A N 1
ATOM 2179 C CA . ASP A 1 151 ? -87.785 72.819 -5.687 1.00 46.49 148 ASP A CA 1
ATOM 2180 C C . ASP A 1 151 ? -87.777 71.713 -4.639 1.00 40.69 148 ASP A C 1
ATOM 2181 O O . ASP A 1 151 ? -86.916 71.716 -3.793 1.00 42.77 148 ASP A O 1
ATOM 2190 N N . PHE A 1 152 ? -88.683 70.746 -4.738 1.00 35.43 149 PHE A N 1
ATOM 2191 C CA . PHE A 1 152 ? -88.737 69.643 -3.785 1.00 34.56 149 PHE A CA 1
ATOM 2192 C C . PHE A 1 152 ? -87.379 68.914 -3.658 1.00 40.99 149 PHE A C 1
ATOM 2193 O O . PHE A 1 152 ? -86.986 68.550 -2.556 1.00 38.08 149 PHE A O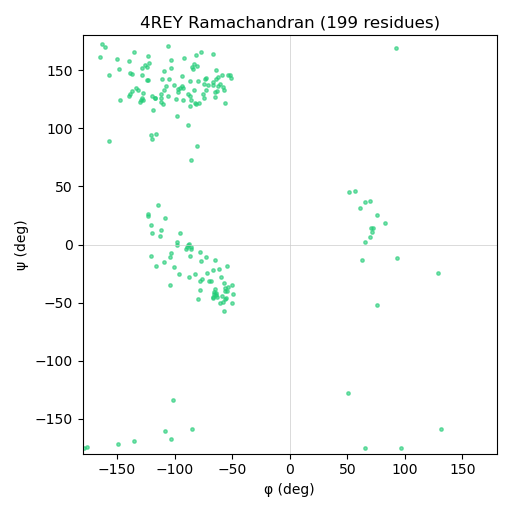 1
ATOM 2210 N N . PHE A 1 153 ? -86.674 68.720 -4.770 1.00 34.17 150 PHE A N 1
ATOM 2211 C CA . PHE A 1 153 ? -85.397 67.996 -4.719 1.00 35.88 150 PHE A CA 1
ATOM 2212 C C . PHE A 1 153 ? -84.337 68.783 -4.029 1.00 42.45 150 PHE A C 1
ATOM 2213 O O . PHE A 1 153 ? -83.463 68.206 -3.408 1.00 48.19 150 PHE A O 1
ATOM 2230 N N . THR A 1 154 ? -84.385 70.107 -4.131 1.00 48.46 151 THR A N 1
ATOM 2231 C CA . THR A 1 154 ? -83.506 70.977 -3.340 1.00 48.46 151 THR A CA 1
ATOM 2232 C C . THR A 1 154 ? -83.552 70.592 -1.860 1.00 45.96 151 THR A C 1
ATOM 2233 O O . THR A 1 154 ? -82.534 70.430 -1.190 1.00 39.48 151 THR A O 1
ATOM 2244 N N . LEU A 1 155 ? -84.777 70.482 -1.364 1.00 38.54 152 LEU A N 1
ATOM 2245 C CA . LEU A 1 155 ? -85.056 70.193 0.038 1.00 40.61 152 LEU A CA 1
ATOM 2246 C C . LEU A 1 155 ? -84.612 68.807 0.447 1.00 35.68 152 LEU A C 1
ATOM 2247 O O . LEU A 1 155 ? -83.999 68.656 1.485 1.00 42.70 152 LEU A O 1
ATOM 2263 N N . ILE A 1 156 ? -84.918 67.801 -0.360 1.00 35.37 153 ILE A N 1
ATOM 2264 C CA . ILE A 1 156 ? -84.475 66.428 -0.075 1.00 32.00 153 ILE A CA 1
ATOM 2265 C C . ILE A 1 156 ? -82.914 66.462 0.022 1.00 34.90 153 ILE A C 1
ATOM 2266 O O . ILE A 1 156 ? -82.286 65.979 0.999 1.00 39.93 153 ILE A O 1
ATOM 2282 N N . GLU A 1 157 ? -82.271 67.073 -0.974 1.00 37.70 154 GLU A N 1
ATOM 2283 C CA . GLU A 1 157 ? -80.812 67.132 -0.992 1.00 40.97 154 GLU A CA 1
ATOM 2284 C C . GLU A 1 157 ? -80.132 67.831 0.207 1.00 49.34 154 GLU A C 1
ATOM 2285 O O . GLU A 1 157 ? -78.991 67.507 0.573 1.00 45.35 154 GLU A O 1
ATOM 2297 N N . SER A 1 158 ? -80.820 68.775 0.834 1.00 44.29 155 SER A N 1
ATOM 2298 C CA . SER A 1 158 ? -80.238 69.554 1.928 1.00 44.36 155 SER A CA 1
ATOM 2299 C C . SER A 1 158 ? -80.649 69.010 3.299 1.00 44.64 155 SER A C 1
ATOM 2300 O O . SER A 1 158 ? -80.239 69.559 4.319 1.00 42.64 155 SER A O 1
ATOM 2308 N N . HIS A 1 159 ? -81.460 67.946 3.313 1.00 39.88 156 HIS A N 1
ATOM 2309 C CA . HIS A 1 159 ? -81.855 67.286 4.564 1.00 38.53 156 HIS A CA 1
ATOM 2310 C C . HIS A 1 159 ? -81.338 65.847 4.745 1.00 38.49 156 HIS A C 1
ATOM 2311 O O . HIS A 1 159 ? -82.015 65.020 5.358 1.00 38.94 156 HIS A O 1
ATOM 2325 N N . GLU A 1 160 ? -80.140 65.533 4.251 1.00 40.25 157 GLU A N 1
ATOM 2326 C CA . GLU A 1 160 ? -79.568 64.214 4.554 1.00 41.48 157 GLU A CA 1
ATOM 2327 C C . GLU A 1 160 ? -79.481 64.004 6.054 1.00 42.25 157 GLU A C 1
ATOM 2328 O O . GLU A 1 160 ? -78.799 64.740 6.752 1.00 43.89 157 GLU A O 1
ATOM 2340 N N . GLY A 1 161 ? -80.126 62.964 6.543 1.00 40.41 158 GLY A N 1
ATOM 2341 C CA . GLY A 1 161 ? -80.065 62.643 7.948 1.00 41.18 158 GLY A CA 1
ATOM 2342 C C . GLY A 1 161 ? -80.846 63.623 8.826 1.00 39.82 158 GLY A C 1
ATOM 2343 O O . GLY A 1 161 ? -80.693 63.608 10.038 1.00 42.40 158 GLY A O 1
ATOM 2347 N N . LYS A 1 162 ? -81.642 64.477 8.212 1.00 38.20 159 LYS A N 1
ATOM 2348 C CA . LYS A 1 162 ? -82.433 65.475 8.955 1.00 39.22 159 LYS A CA 1
ATOM 2349 C C . LYS A 1 162 ? -83.917 65.351 8.655 1.00 40.02 159 LYS A C 1
ATOM 2350 O O . LYS A 1 162 ? -84.296 65.089 7.501 1.00 37.10 159 LYS A O 1
ATOM 2369 N N . PRO A 1 163 ? -84.760 65.544 9.687 1.00 33.63 160 PRO A N 1
ATOM 2370 C CA . PRO A 1 163 ? -86.206 65.434 9.452 1.00 31.17 160 PRO A CA 1
ATOM 2371 C C . PRO A 1 163 ? -86.736 66.633 8.673 1.00 31.85 160 PRO A C 1
ATOM 2372 O O . PRO A 1 163 ? -86.406 67.771 8.941 1.00 37.93 160 PRO A O 1
ATOM 2383 N N . LEU A 1 164 ? -87.524 66.340 7.671 1.00 31.39 161 LEU A N 1
ATOM 2384 C CA . LEU A 1 164 ? -88.108 67.317 6.802 1.00 32.21 161 LEU A CA 1
ATOM 2385 C C . LEU A 1 164 ? -89.619 67.224 6.927 1.00 28.80 161 LEU A C 1
ATOM 2386 O O . LEU A 1 164 ? -90.135 66.155 6.667 1.00 27.70 161 LEU A O 1
ATOM 2402 N N A LYS A 1 165 ? -90.298 68.309 7.318 0.52 26.76 162 LYS A N 1
ATOM 2403 N N B LYS A 1 165 ? -90.275 68.314 7.329 0.48 27.50 162 LYS A N 1
ATOM 2404 C CA A LYS A 1 165 ? -91.754 68.280 7.496 0.52 28.41 162 LYS A CA 1
ATOM 2405 C CA B LYS A 1 165 ? -91.723 68.323 7.450 0.48 29.67 162 LYS A CA 1
ATOM 2406 C C A LYS A 1 165 ? -92.462 68.786 6.223 0.52 33.34 162 LYS A C 1
ATOM 2407 C C B LYS A 1 165 ? -92.331 68.711 6.081 0.48 33.81 162 LYS A C 1
ATOM 2408 O O A LYS A 1 165 ? -92.222 69.925 5.784 0.52 29.44 162 LYS A O 1
ATOM 2409 O O B LYS A 1 165 ? -91.920 69.689 5.433 0.48 29.71 162 LYS A O 1
ATOM 2446 N N . LEU A 1 166 ? -93.289 67.900 5.655 1.00 27.85 163 LEU A N 1
ATOM 2447 C CA . LEU A 1 166 ? -93.990 68.066 4.391 1.00 24.67 163 LEU A CA 1
ATOM 2448 C C . LEU A 1 166 ? -95.497 68.081 4.577 1.00 29.16 163 LEU A C 1
ATOM 2449 O O . LEU A 1 166 ? -95.987 67.478 5.520 1.00 28.74 163 LEU A O 1
ATOM 2466 N N A MET A 1 167 ? -96.242 68.968 3.880 0.62 21.62 164 MET A N 1
ATOM 2467 N N B MET A 1 167 ? -96.198 68.552 3.573 0.38 23.55 164 MET A N 1
ATOM 2468 C CA A MET A 1 167 ? -97.681 68.745 3.678 0.62 21.38 164 MET A CA 1
ATOM 2469 C CA B MET A 1 167 ? -97.600 68.725 3.702 0.38 21.36 164 MET A CA 1
ATOM 2470 C C A MET A 1 167 ? -97.885 67.838 2.433 0.62 25.43 164 MET A C 1
ATOM 2471 C C B MET A 1 167 ? -98.089 68.028 2.381 0.38 27.93 164 MET A C 1
ATOM 24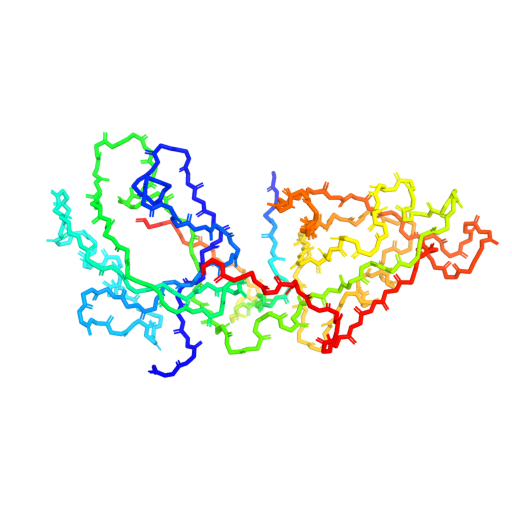72 O O A MET A 1 167 ? -97.250 68.007 1.407 0.62 22.98 164 MET A O 1
ATOM 2473 O O B MET A 1 167 ? -97.693 68.407 1.277 0.38 20.57 164 MET A O 1
ATOM 2500 N N . VAL A 1 168 ? -98.840 66.926 2.544 1.00 24.59 165 VAL A N 1
ATOM 2501 C CA . VAL A 1 168 ? -99.101 65.972 1.514 1.00 20.82 165 VAL A CA 1
ATOM 2502 C C . VAL A 1 168 ? -100.581 65.847 1.283 1.00 22.41 165 VAL A C 1
ATOM 2503 O O . VAL A 1 168 ? -101.332 65.760 2.239 1.00 23.90 165 VAL A O 1
ATOM 2517 N N . TYR A 1 169 ? -100.986 65.839 0.020 1.00 23.77 166 TYR A N 1
ATOM 2518 C CA . TYR A 1 169 ? -102.415 65.680 -0.326 1.00 22.79 166 TYR A CA 1
ATOM 2519 C C . TYR A 1 169 ? -102.549 64.279 -0.885 1.00 24.08 166 TYR A C 1
ATOM 2520 O O . TYR A 1 169 ? -101.728 63.869 -1.747 1.00 24.73 166 TYR A O 1
ATOM 2538 N N . ASN A 1 170 ? -103.589 63.575 -0.465 1.00 24.23 167 ASN A N 1
ATOM 2539 C CA . ASN A 1 170 ? -103.860 62.238 -0.964 1.00 22.78 167 ASN A CA 1
ATOM 2540 C C . ASN A 1 170 ? -105.117 62.186 -1.808 1.00 24.73 167 ASN A C 1
ATOM 2541 O O . ASN A 1 170 ? -106.175 62.585 -1.344 1.00 27.16 167 ASN A O 1
ATOM 2552 N N . SER A 1 171 ? -104.972 61.727 -3.051 1.00 25.21 168 SER A N 1
ATOM 2553 C CA . SER A 1 171 ? -106.099 61.733 -4.006 1.00 27.60 168 SER A CA 1
ATOM 2554 C C . SER A 1 171 ? -107.154 60.728 -3.694 1.00 26.85 168 SER A C 1
ATOM 2555 O O . SER A 1 171 ? -108.310 60.888 -4.137 1.00 27.41 168 SER A O 1
ATOM 2563 N N . LYS A 1 172 ? -106.785 59.665 -2.981 1.00 25.78 169 LYS A N 1
ATOM 2564 C CA . LYS A 1 172 ? -107.722 58.616 -2.614 1.00 27.55 169 LYS A CA 1
ATOM 2565 C C . LYS A 1 172 ? -108.573 59.037 -1.389 1.00 34.71 169 LYS A C 1
ATOM 2566 O O . LYS A 1 172 ? -109.780 58.960 -1.409 1.00 32.35 169 LYS A O 1
ATOM 2585 N N . SER A 1 173 ? -107.956 59.563 -0.337 1.00 28.26 170 SER A N 1
ATOM 2586 C CA . SER A 1 173 ? -108.772 60.026 0.791 1.00 33.66 170 SER A CA 1
ATOM 2587 C C . SER A 1 173 ? -109.230 61.450 0.582 1.00 30.86 170 SER A C 1
ATOM 2588 O O . SER A 1 173 ? -110.068 61.909 1.328 1.00 32.93 170 SER A O 1
ATOM 2596 N N . ASP A 1 174 ? -108.706 62.139 -0.432 1.00 29.33 171 ASP A N 1
ATOM 2597 C CA . ASP A 1 174 ? -109.051 63.525 -0.723 1.00 30.14 171 ASP A CA 1
ATOM 2598 C C . ASP A 1 174 ? -108.789 64.404 0.492 1.00 30.99 171 ASP A C 1
ATOM 2599 O O . ASP A 1 174 ? -109.624 65.187 0.874 1.00 33.31 171 ASP A O 1
ATOM 2608 N N . SER A 1 175 ? -107.652 64.254 1.137 1.00 31.64 172 SER A N 1
ATOM 2609 C CA . SER A 1 175 ? -107.391 65.017 2.329 1.00 30.70 172 SER A CA 1
ATOM 2610 C C . SER A 1 175 ? -105.894 65.222 2.420 1.00 29.68 172 SER A C 1
ATOM 2611 O O . SER A 1 175 ? -105.118 64.492 1.774 1.00 27.41 172 SER A O 1
ATOM 2619 N N . CYS A 1 176 ? -105.524 66.243 3.193 1.00 29.79 173 CYS A N 1
ATOM 2620 C CA . CYS A 1 176 ? -104.130 66.626 3.404 1.00 28.51 173 CYS A CA 1
ATOM 2621 C C . CYS A 1 176 ? -103.652 66.145 4.774 1.00 35.59 173 CYS A C 1
ATOM 2622 O O . CYS A 1 176 ? -104.450 66.046 5.689 1.00 33.70 173 CYS A O 1
ATOM 2630 N N . ARG A 1 177 ? -102.357 65.885 4.930 1.00 27.25 174 ARG A N 1
ATOM 2631 C CA . ARG A 1 177 ? -101.849 65.593 6.248 1.00 27.99 174 ARG A CA 1
ATOM 2632 C C . ARG A 1 177 ? -100.367 65.983 6.289 1.00 31.00 174 ARG A C 1
ATOM 2633 O O . ARG A 1 177 ? -99.729 66.131 5.235 1.00 28.12 174 ARG A O 1
ATOM 2654 N N A GLU A 1 178 ? -99.821 66.081 7.500 0.56 28.02 175 GLU A N 1
ATOM 2655 N N B GLU A 1 178 ? -99.834 66.135 7.494 0.44 28.08 175 GLU A N 1
ATOM 2656 C CA A GLU A 1 178 ? -98.414 66.345 7.688 0.56 27.32 175 GLU A CA 1
ATOM 2657 C CA B GLU A 1 178 ? -98.425 66.376 7.656 0.44 27.32 175 GLU A CA 1
ATOM 2658 C C A GLU A 1 178 ? -97.609 65.049 7.736 0.56 27.38 175 GLU A C 1
ATOM 2659 C C B GLU A 1 178 ? -97.723 65.026 7.530 0.44 25.92 175 GLU A C 1
ATOM 2660 O O A GLU A 1 178 ? -97.974 64.125 8.460 0.56 29.36 175 GLU A O 1
ATOM 2661 O O B GLU A 1 178 ? -98.314 64.014 7.851 0.44 25.41 175 GLU A O 1
ATOM 2684 N N . VAL A 1 179 ? -96.497 65.041 7.005 1.00 24.15 176 VAL A N 1
ATOM 2685 C CA . VAL A 1 179 ? -95.639 63.889 6.846 1.00 25.57 176 VAL A CA 1
ATOM 2686 C C . VAL A 1 179 ? -94.209 64.355 7.189 1.00 31.15 176 VAL A C 1
ATOM 2687 O O . VAL A 1 179 ? -93.838 65.453 6.790 1.00 32.73 176 VAL A O 1
ATOM 2701 N N . THR A 1 180 ? -93.466 63.567 7.968 1.00 26.36 177 THR A N 1
ATOM 2702 C CA . THR A 1 180 ? -92.022 63.861 8.228 1.00 24.70 177 THR A CA 1
ATOM 2703 C C . THR A 1 180 ? -91.198 62.747 7.683 1.00 29.34 177 THR A C 1
ATOM 2704 O O . THR A 1 180 ? -91.450 61.589 8.002 1.00 30.00 177 THR A O 1
ATOM 2715 N N . VAL A 1 181 ? -90.242 63.105 6.840 1.00 26.42 178 VAL A N 1
ATOM 2716 C CA . VAL A 1 181 ? -89.383 62.131 6.156 1.00 24.85 178 VAL A CA 1
ATOM 2717 C C . VAL A 1 181 ? -87.947 62.513 6.511 1.00 27.85 178 VAL A C 1
ATOM 2718 O O . VAL A 1 181 ? -87.641 63.697 6.631 1.00 27.02 178 VAL A O 1
ATOM 2731 N N . THR A 1 182 ? -87.093 61.493 6.723 1.00 29.31 179 THR A N 1
ATOM 2732 C CA . THR A 1 182 ? -85.676 61.760 7.008 1.00 25.43 179 THR A CA 1
ATOM 2733 C C . THR A 1 182 ? -84.905 61.144 5.826 1.00 26.30 179 THR A C 1
ATOM 2734 O O . THR A 1 182 ? -84.735 59.921 5.776 1.00 30.35 179 THR A O 1
ATOM 2745 N N . PRO A 1 183 ? -84.585 61.954 4.819 1.00 28.29 180 PRO A N 1
ATOM 2746 C CA . PRO A 1 183 ? -83.743 61.467 3.718 1.00 32.24 180 PRO A CA 1
ATOM 2747 C C . PRO A 1 183 ? -82.446 60.801 4.238 1.00 35.97 180 PRO A C 1
ATOM 2748 O O . PRO A 1 183 ? -81.870 61.250 5.246 1.00 32.03 180 PRO A O 1
ATOM 2759 N N . ASN A 1 184 ? -82.011 59.747 3.571 1.00 34.16 181 ASN A N 1
ATOM 2760 C CA . ASN A 1 184 ? -80.901 58.905 4.095 1.00 34.80 181 ASN A CA 1
ATOM 2761 C C . ASN A 1 184 ? -80.260 58.170 2.949 1.00 32.30 181 ASN A C 1
ATOM 2762 O O . ASN A 1 184 ? -80.704 57.048 2.598 1.00 28.54 181 ASN A O 1
ATOM 2773 N N . ALA A 1 185 ? -79.256 58.802 2.342 1.00 31.38 182 ALA A N 1
ATOM 2774 C CA . ALA A 1 185 ? -78.496 58.206 1.259 1.00 35.14 182 ALA A CA 1
ATOM 2775 C C . ALA A 1 185 ? -77.869 56.833 1.570 1.00 35.01 182 ALA A C 1
ATOM 2776 O O . ALA A 1 185 ? -77.466 56.091 0.649 1.00 35.85 182 ALA A O 1
ATOM 2783 N N . ALA A 1 186 ? -77.754 56.500 2.843 1.00 33.70 183 ALA A N 1
ATOM 2784 C CA . ALA A 1 186 ? -77.164 55.238 3.229 1.00 35.64 183 ALA A CA 1
ATOM 2785 C C . ALA A 1 186 ? -78.223 54.269 3.758 1.00 38.03 183 ALA A C 1
ATOM 2786 O O . ALA A 1 186 ? -77.887 53.354 4.517 1.00 36.82 183 ALA A O 1
ATOM 2793 N N . TRP A 1 187 ? -79.481 54.462 3.386 1.00 32.21 184 TRP A N 1
ATOM 2794 C CA . TRP A 1 187 ? -80.497 53.546 3.898 1.00 31.50 184 TRP A CA 1
ATOM 2795 C C . TRP A 1 187 ? -80.332 52.130 3.359 1.00 39.84 184 TRP A C 1
ATOM 2796 O O . TRP A 1 187 ? -80.798 51.189 3.993 1.00 37.01 184 TRP A O 1
ATOM 2817 N N . GLY A 1 188 ? -79.652 51.958 2.210 1.00 38.65 185 GLY A N 1
ATOM 2818 C CA . GLY A 1 188 ? -79.219 50.646 1.748 1.00 38.46 185 GLY A CA 1
ATOM 2819 C C . GLY A 1 188 ? -79.674 50.462 0.322 1.00 49.70 185 GLY A C 1
ATOM 2820 O O . GLY A 1 188 ? -79.072 49.737 -0.440 1.00 44.55 185 GLY A O 1
ATOM 2824 N N . GLY A 1 189 ? -80.732 51.175 -0.070 1.00 40.96 186 GLY A N 1
ATOM 2825 C CA . GLY A 1 189 ? -81.266 50.976 -1.399 1.00 50.36 186 GLY A CA 1
ATOM 2826 C C . GLY A 1 189 ? -80.924 52.200 -2.208 1.00 50.82 186 GLY A C 1
ATOM 2827 O O . GLY A 1 189 ? -80.060 52.995 -1.788 1.00 45.32 186 GLY A O 1
ATOM 2831 N N . GLU A 1 190 ? -81.634 52.421 -3.304 1.00 42.22 187 GLU A N 1
ATOM 2832 C CA . GLU A 1 190 ? -81.273 53.527 -4.155 1.00 50.55 187 GLU A CA 1
ATOM 2833 C C . GLU A 1 190 ? -81.874 54.839 -3.690 1.00 40.16 187 GLU A C 1
ATOM 2834 O O . GLU A 1 190 ? -82.898 54.868 -3.026 1.00 38.74 187 GLU A O 1
ATOM 2846 N N . GLY A 1 191 ? -81.158 55.918 -3.995 1.00 40.75 188 GLY A N 1
ATOM 2847 C CA . GLY A 1 191 ? -81.583 57.256 -3.612 1.00 42.51 188 GLY A CA 1
ATOM 2848 C C . GLY A 1 191 ? -81.592 57.477 -2.112 1.00 35.92 188 GLY A C 1
ATOM 2849 O O . GLY A 1 191 ? -81.159 56.623 -1.340 1.00 41.21 188 GLY A O 1
ATOM 2853 N N . SER A 1 192 ? -82.059 58.633 -1.698 1.00 33.97 189 SER A N 1
ATOM 2854 C CA . SER A 1 192 ? -82.086 58.965 -0.294 1.00 32.58 189 SER A CA 1
ATOM 2855 C C . SER A 1 192 ? -83.519 58.850 0.251 1.00 26.75 189 SER A C 1
ATOM 2856 O O . SER A 1 192 ? -83.701 58.946 1.449 1.00 32.10 189 SER A O 1
ATOM 2864 N N . LEU A 1 193 ? -84.524 58.703 -0.633 1.00 31.52 190 LEU A N 1
ATOM 2865 C CA . LEU A 1 193 ? -85.937 58.525 -0.232 1.00 29.49 190 LEU A CA 1
ATOM 2866 C C . LEU A 1 193 ? -86.449 57.125 -0.364 1.00 25.49 190 LEU A C 1
ATOM 2867 O O . LEU A 1 193 ? -87.228 56.632 0.460 1.00 27.57 190 LEU A O 1
ATOM 2883 N N . GLY A 1 194 ? -85.950 56.461 -1.393 1.00 27.17 191 GLY A N 1
ATOM 2884 C CA . GLY A 1 194 ? -86.384 55.136 -1.814 1.00 27.15 191 GLY A CA 1
ATOM 2885 C C . GLY A 1 194 ? -87.833 55.149 -2.310 1.00 30.07 191 GLY A C 1
ATOM 2886 O O . GLY A 1 194 ? -88.571 54.152 -2.135 1.00 25.73 191 GLY A O 1
ATOM 2890 N N . CYS A 1 195 ? -88.217 56.232 -2.986 1.00 25.40 192 CYS A N 1
ATOM 2891 C CA . CYS A 1 195 ? -89.462 56.218 -3.768 1.00 26.21 192 CYS A CA 1
ATOM 2892 C C . CYS A 1 195 ? -89.229 56.952 -5.051 1.00 26.49 192 CYS A C 1
ATOM 2893 O O . CYS A 1 195 ? -88.295 57.761 -5.157 1.00 28.03 192 CYS A O 1
ATOM 2901 N N . GLY A 1 196 ? -90.044 56.668 -6.040 1.00 23.34 193 GLY A N 1
ATOM 2902 C CA . GLY A 1 196 ? -89.966 57.431 -7.259 1.00 24.24 193 GLY A CA 1
ATOM 2903 C C . GLY A 1 196 ? -90.737 58.722 -6.994 1.00 19.41 193 GLY A C 1
ATOM 2904 O O . GLY A 1 196 ? -91.667 58.738 -6.218 1.00 22.69 193 GLY A O 1
ATOM 2908 N N . ILE A 1 197 ? -90.383 59.780 -7.714 1.00 22.40 194 ILE A N 1
ATOM 2909 C CA . ILE A 1 197 ? -91.103 61.078 -7.668 1.00 25.55 194 ILE A CA 1
ATOM 2910 C C . ILE A 1 197 ? -91.372 61.543 -9.115 1.00 25.83 194 ILE A C 1
ATOM 2911 O O . ILE A 1 197 ? -90.491 61.560 -9.953 1.00 26.54 194 ILE A O 1
ATOM 2927 N N . GLY A 1 198 ? -92.597 61.965 -9.363 1.00 25.56 195 GLY A N 1
ATOM 2928 C CA . GLY A 1 198 ? -92.971 62.483 -10.671 1.00 26.16 195 GLY A CA 1
ATOM 2929 C C . GLY A 1 198 ? -93.240 63.941 -10.636 1.00 25.08 195 GLY A C 1
ATOM 2930 O O . GLY A 1 198 ? -93.767 64.503 -9.671 1.00 24.41 195 GLY A O 1
ATOM 2934 N N . TYR A 1 199 ? -92.831 64.593 -11.701 1.00 23.67 196 TYR A N 1
ATOM 2935 C CA . TYR A 1 199 ? -93.079 66.034 -11.826 1.00 27.10 196 TYR A CA 1
ATOM 2936 C C . TYR A 1 199 ? -93.483 66.300 -13.259 1.00 33.82 196 TYR A C 1
ATOM 2937 O O . TYR A 1 199 ? -92.766 65.881 -14.152 1.00 33.65 196 TYR A O 1
ATOM 2955 N N . GLY A 1 200 ? -94.593 67.019 -13.461 1.00 26.93 197 GLY A N 1
ATOM 2956 C CA . GLY A 1 200 ? -95.044 67.412 -14.774 1.00 31.58 197 GLY A CA 1
ATOM 2957 C C . GLY A 1 200 ? -96.532 67.092 -14.951 1.00 27.37 197 GLY A C 1
ATOM 2958 O O . GLY A 1 200 ? -97.290 66.854 -13.992 1.00 25.69 197 GLY A O 1
ATOM 2962 N N . TYR A 1 201 ? -96.906 67.009 -16.227 1.00 30.81 198 TYR A N 1
ATOM 2963 C CA . TYR A 1 201 ? -98.284 67.024 -16.697 1.00 34.42 198 TYR A CA 1
ATOM 2964 C C . TYR A 1 201 ? -99.198 65.950 -16.110 1.00 30.17 198 TYR A C 1
ATOM 2965 O O . TYR A 1 201 ? -100.392 66.185 -15.817 1.00 28.60 198 TYR A O 1
ATOM 2983 N N . LEU A 1 202 ? -98.639 64.754 -15.979 1.00 28.64 199 LEU A N 1
ATOM 2984 C CA . LEU A 1 202 ? -99.393 63.615 -15.435 1.00 27.20 199 LEU A CA 1
ATOM 2985 C C . LEU A 1 202 ? -99.151 63.434 -13.956 1.00 22.92 199 LEU A C 1
ATOM 2986 O O . LEU A 1 202 ? -99.500 62.414 -13.373 1.00 25.80 199 LEU A O 1
ATOM 3002 N N . HIS A 1 203 ? -98.497 64.408 -13.363 1.00 26.62 200 HIS A N 1
ATOM 3003 C CA . HIS A 1 203 ? -98.067 64.303 -11.988 1.00 20.31 200 HIS A CA 1
ATOM 3004 C C . HIS A 1 203 ? -98.581 65.419 -11.072 1.00 23.83 200 HIS A C 1
ATOM 3005 O O . HIS A 1 203 ? -98.019 65.712 -9.999 1.00 23.84 200 HIS A O 1
ATOM 3019 N N . ARG A 1 204 ? -99.691 66.003 -11.461 1.00 25.07 201 ARG A N 1
ATOM 3020 C CA . ARG A 1 204 ? -100.383 66.981 -10.633 1.00 23.44 201 ARG A CA 1
ATOM 3021 C C . ARG A 1 204 ? -101.657 66.415 -9.989 1.00 25.70 201 ARG A C 1
ATOM 3022 O O . ARG A 1 204 ? -102.130 65.332 -10.353 1.00 25.18 201 ARG A O 1
ATOM 3043 N N . ILE A 1 205 ? -102.250 67.179 -9.073 1.00 24.86 202 ILE A N 1
ATOM 3044 C CA . ILE A 1 205 ? -103.369 66.682 -8.289 1.00 25.65 202 ILE A CA 1
ATOM 3045 C C . ILE A 1 205 ? -104.465 66.456 -9.283 1.00 26.74 202 ILE A C 1
ATOM 3046 O O . ILE A 1 205 ? -104.698 67.325 -10.106 1.00 26.61 202 ILE A O 1
ATOM 3062 N N . PRO A 1 206 ? -105.103 65.276 -9.239 1.00 26.17 203 PRO A N 1
ATOM 3063 C CA . PRO A 1 206 ? -106.150 64.992 -10.188 1.00 31.04 203 PRO A CA 1
ATOM 3064 C C . PRO A 1 206 ? -107.302 65.976 -10.078 1.00 34.70 203 PRO A C 1
ATOM 3065 O O . PRO A 1 206 ? -107.717 66.306 -8.988 1.00 29.79 203 PRO A O 1
ATOM 3076 N N . THR A 1 207 ? -107.792 66.397 -11.248 1.00 29.63 204 THR A N 1
ATOM 3077 C CA . THR A 1 207 ? -108.832 67.345 -11.379 1.00 32.39 204 THR A CA 1
ATOM 3078 C C . THR A 1 207 ? -110.132 66.590 -11.230 1.00 58.49 204 THR A C 1
ATOM 3079 O O . THR A 1 207 ? -110.351 65.514 -11.832 1.00 39.46 204 THR A O 1
ATOM 3090 N N . GLN A 1 208 ? -110.987 67.178 -10.404 1.00 53.61 205 GLN A N 1
ATOM 3091 C CA . GLN A 1 208 ? -112.171 66.495 -9.927 1.00 74.84 205 GLN A CA 1
ATOM 3092 C C . GLN A 1 208 ? -113.340 67.096 -10.675 1.00 75.55 205 GLN A C 1
ATOM 3093 O O . GLN A 1 208 ? -113.508 68.310 -10.697 1.00 69.26 205 GLN A O 1
ATOM 3107 N N . PRO A 1 209 ? -114.158 66.242 -11.292 1.00 72.57 206 PRO A N 1
ATOM 3108 C CA . PRO A 1 209 ? -115.341 66.786 -11.979 1.00 76.85 206 PRO A CA 1
ATOM 3109 C C . PRO A 1 209 ? -116.245 67.778 -11.173 1.00 100.88 206 PRO A C 1
ATOM 3110 O O . PRO A 1 209 ? -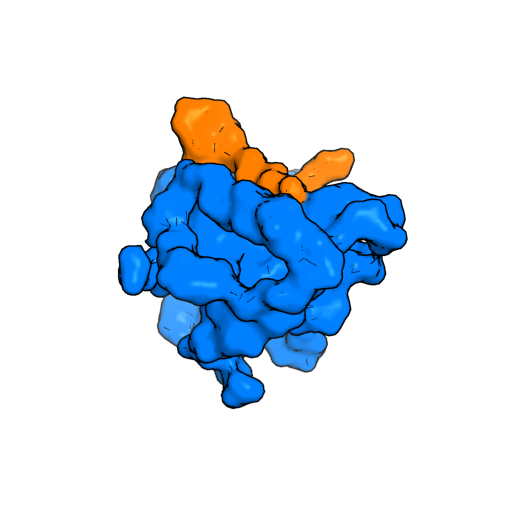116.738 68.684 -11.829 1.00 95.56 206 PRO A O 1
ATOM 3121 N N . PRO A 1 210 ? -116.437 67.631 -9.831 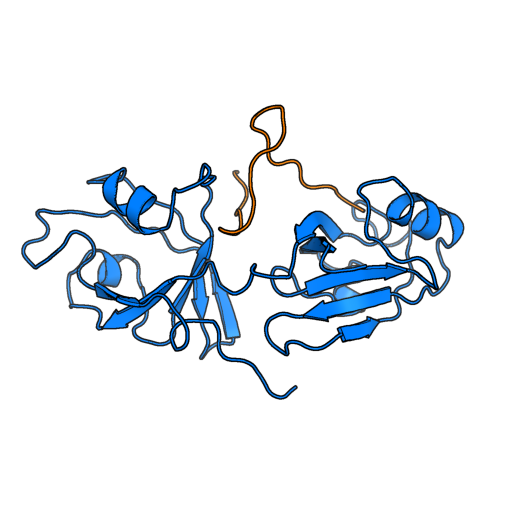1.00 112.58 207 PRO A N 1
ATOM 3122 C CA . PRO A 1 210 ? -117.355 68.488 -9.058 1.00 122.84 207 PRO A CA 1
ATOM 3123 C C . PRO A 1 210 ? -117.623 69.927 -9.541 1.00 125.36 207 PRO A C 1
ATOM 3124 O O . PRO A 1 210 ? -116.773 70.630 -10.085 1.00 127.14 207 PRO A O 1
ATOM 3135 N N . SER B 2 6 ? -94.831 76.605 17.212 1.00 130.65 969 SER B N 1
ATOM 3136 C CA . SER B 2 6 ? -95.400 75.976 16.022 1.00 125.78 969 SER B CA 1
ATOM 3137 C C . SER B 2 6 ? -95.011 76.777 14.766 1.00 122.93 969 SER B C 1
ATOM 3138 O O . SER B 2 6 ? -94.798 77.993 14.841 1.00 126.07 969 SER B O 1
ATOM 3145 N N . ASN B 2 7 ? -94.911 76.098 13.624 1.00 114.94 970 ASN B N 1
ATOM 3146 C CA . ASN B 2 7 ? -94.433 76.738 12.401 1.00 112.29 970 ASN B CA 1
ATOM 3147 C C . ASN B 2 7 ? -95.263 76.361 11.156 1.00 100.08 970 ASN B C 1
ATOM 3148 O O . ASN B 2 7 ? -95.527 75.180 10.906 1.00 96.05 970 ASN B O 1
ATOM 3159 N N . PRO B 2 8 ? -95.671 77.371 10.358 1.00 87.08 971 PRO B N 1
ATOM 3160 C CA . PRO B 2 8 ? -96.712 77.157 9.346 1.00 71.88 971 PRO B CA 1
ATOM 3161 C C . PRO B 2 8 ? -96.289 76.358 8.114 1.00 67.42 971 PRO B C 1
ATOM 3162 O O . PRO B 2 8 ? -95.182 76.501 7.598 1.00 60.31 971 PRO B O 1
ATOM 3173 N N . CYS B 2 9 ? -97.229 75.539 7.650 1.00 66.58 972 CYS B N 1
ATOM 3174 C CA . CYS B 2 9 ? -97.169 74.904 6.362 1.00 56.00 972 CYS B CA 1
ATOM 3175 C C . CYS B 2 9 ? -97.237 75.904 5.237 1.00 50.73 972 CYS B C 1
ATOM 3176 O O . CYS B 2 9 ? -98.163 76.694 5.164 1.00 51.94 972 CYS B O 1
ATOM 3184 N N . ILE B 2 10 ? -96.272 75.835 4.330 1.00 43.77 973 ILE B N 1
ATOM 3185 C CA . ILE B 2 10 ? -96.117 76.797 3.236 1.00 42.82 973 ILE B CA 1
ATOM 3186 C C . ILE B 2 10 ? -96.246 76.025 1.944 1.00 39.15 973 ILE B C 1
ATOM 3187 O O . ILE B 2 10 ? -95.390 75.146 1.657 1.00 38.37 973 ILE B O 1
ATOM 3203 N N . PRO B 2 11 ? -97.293 76.320 1.154 1.00 37.58 974 PRO B N 1
ATOM 3204 C CA . PRO B 2 11 ? -97.330 75.741 -0.177 1.00 35.21 974 PRO B CA 1
ATOM 3205 C C . PRO B 2 11 ? -96.040 76.023 -0.967 1.00 35.54 974 PRO B C 1
ATOM 3206 O O . PRO B 2 11 ? -95.429 77.123 -0.832 1.00 37.56 974 PRO B O 1
ATOM 3217 N N . PHE B 2 12 ? -95.654 75.060 -1.786 1.00 34.08 975 PHE B N 1
ATOM 3218 C CA . PHE B 2 12 ? -94.443 75.226 -2.580 1.00 38.36 975 PHE B CA 1
ATOM 3219 C C . PHE B 2 12 ? -94.495 76.405 -3.563 1.00 39.62 975 PHE B C 1
ATOM 3220 O O . PHE B 2 12 ? -93.443 76.853 -4.007 1.00 41.22 975 PHE B O 1
ATOM 3237 N N . PHE B 2 13 ? -95.685 76.887 -3.924 1.00 37.12 976 PHE B N 1
ATOM 3238 C CA . PHE B 2 13 ? -95.740 78.036 -4.833 1.00 39.30 976 PHE B CA 1
ATOM 3239 C C . PHE B 2 13 ? -95.626 79.373 -4.067 1.00 41.16 976 PHE B C 1
ATOM 3240 O O . PHE B 2 13 ? -95.610 80.429 -4.705 1.00 43.86 976 PHE B O 1
ATOM 3257 N N . TYR B 2 14 ? -95.582 79.352 -2.728 1.00 39.71 977 TYR B N 1
ATOM 3258 C CA . TYR B 2 14 ? -95.359 80.612 -1.979 1.00 45.50 977 TYR B CA 1
ATOM 3259 C C . TYR B 2 14 ? -93.888 81.031 -2.141 1.00 49.45 977 TYR B C 1
ATOM 3260 O O . TYR B 2 14 ? -92.985 80.174 -2.170 1.00 45.19 977 TYR B O 1
ATOM 3278 N N . ARG B 2 15 ? -93.687 82.334 -2.245 1.00 50.29 978 ARG B N 1
ATOM 3279 C CA . ARG B 2 15 ? -92.365 82.923 -2.329 1.00 63.07 978 ARG B CA 1
ATOM 3280 C C . ARG B 2 15 ? -92.250 84.017 -1.297 1.00 60.40 978 ARG B C 1
ATOM 3281 O O . ARG B 2 15 ? -93.222 84.694 -0.980 1.00 58.40 978 ARG B O 1
ATOM 3302 N N . ALA B 2 16 ? -91.054 84.171 -0.751 1.00 77.87 979 ALA B N 1
ATOM 3303 C CA . ALA B 2 16 ? -90.848 85.143 0.299 1.00 93.20 979 ALA B CA 1
ATOM 3304 C C . ALA B 2 16 ? -91.023 86.544 -0.264 1.00 100.36 979 ALA B C 1
ATOM 3305 O O . ALA B 2 16 ? -91.017 86.748 -1.479 1.00 89.26 979 ALA B O 1
ATOM 3312 N N . ASP B 2 17 ? -91.192 87.494 0.646 1.00 115.49 980 ASP B N 1
ATOM 3313 C CA . ASP B 2 17 ? -91.435 88.885 0.301 1.00 123.58 980 ASP B CA 1
ATOM 3314 C C . ASP B 2 17 ? -90.145 89.659 0.055 1.00 123.33 980 ASP B C 1
ATOM 3315 O O . ASP B 2 17 ? -89.110 89.068 -0.233 1.00 115.22 980 ASP B O 1
ATOM 3324 N N . GLU B 2 18 ? -90.229 90.984 0.163 1.00 133.24 981 GLU B N 1
ATOM 3325 C CA . GLU B 2 18 ? -89.072 91.869 0.018 1.00 139.03 981 GLU B CA 1
ATOM 3326 C C . GLU B 2 18 ? -88.216 91.867 1.283 1.00 140.29 981 GLU B C 1
ATOM 3327 O O . GLU B 2 18 ? -87.134 92.453 1.307 1.00 143.05 981 GLU B O 1
ATOM 3339 N N . ASN B 2 19 ? -88.711 91.192 2.319 1.00 137.53 982 ASN B N 1
ATOM 3340 C CA . ASN B 2 19 ? -88.048 91.117 3.613 1.00 139.97 982 ASN B CA 1
ATOM 3341 C C . ASN B 2 19 ? -87.727 89.671 3.998 1.00 134.87 982 ASN B C 1
ATOM 3342 O O . ASN B 2 19 ? -87.450 89.373 5.163 1.00 135.03 982 ASN B O 1
ATOM 3353 N N . ASP B 2 20 ? -87.756 88.783 3.006 1.00 128.75 983 ASP B N 1
ATOM 3354 C CA . ASP B 2 20 ? -87.600 87.352 3.232 1.00 125.55 983 ASP B CA 1
ATOM 3355 C C . ASP B 2 20 ? -88.571 86.882 4.323 1.00 126.99 983 ASP B C 1
ATOM 3356 O O . ASP B 2 20 ? -88.205 86.128 5.230 1.00 125.45 983 ASP B O 1
ATOM 3365 N N . GLU B 2 21 ? -89.819 87.343 4.214 1.00 105.25 984 GLU B N 1
ATOM 3366 C CA . GLU B 2 21 ? -90.908 86.875 5.076 1.00 96.31 984 GLU B CA 1
ATOM 3367 C C . GLU B 2 21 ? -92.082 86.369 4.263 1.00 88.69 984 GLU B C 1
ATOM 3368 O O . GLU B 2 21 ? -92.293 86.777 3.115 1.00 83.48 984 GLU B O 1
ATOM 3380 N N . VAL B 2 22 ? -92.843 85.471 4.876 1.00 85.41 985 VAL B N 1
ATOM 3381 C CA . VAL B 2 22 ? -94.087 84.982 4.301 1.00 79.31 985 VAL B CA 1
ATOM 3382 C C . VAL B 2 22 ? -95.195 85.351 5.277 1.00 74.40 985 VAL B C 1
ATOM 3383 O O . VAL B 2 22 ? -95.505 84.625 6.218 1.00 74.10 985 VAL B O 1
ATOM 3396 N N . LYS B 2 23 ? -95.770 86.521 5.074 1.00 74.06 986 LYS B N 1
ATOM 3397 C CA . LYS B 2 23 ? -96.835 86.961 5.957 1.00 70.03 986 LYS B CA 1
ATOM 3398 C C . LYS B 2 23 ? -98.175 86.462 5.427 1.00 59.24 986 LYS B C 1
ATOM 3399 O O . LYS B 2 23 ? -98.487 86.580 4.247 1.00 56.76 986 LYS B O 1
ATOM 3418 N N . ILE B 2 24 ? -98.917 85.844 6.331 1.00 60.74 987 ILE B N 1
ATOM 3419 C CA . ILE B 2 24 ? -100.253 85.361 6.082 1.00 56.41 987 ILE B CA 1
ATOM 3420 C C . ILE B 2 24 ? -101.207 86.208 6.913 1.00 62.52 987 ILE B C 1
ATOM 3421 O O . ILE B 2 24 ? -100.999 86.403 8.117 1.00 65.80 987 ILE B O 1
ATOM 3437 N N . THR B 2 25 ? -102.245 86.715 6.254 1.00 52.86 988 THR B N 1
ATOM 3438 C CA . THR B 2 25 ? -103.198 87.652 6.875 1.00 63.76 988 THR B CA 1
ATOM 3439 C C . THR B 2 25 ? -104.481 87.014 7.322 1.00 56.53 988 THR B C 1
ATOM 3440 O O . THR B 2 25 ? -105.092 86.274 6.550 1.00 55.04 988 THR B O 1
ATOM 3451 N N . VAL B 2 26 ? -104.957 87.386 8.500 1.00 55.23 989 VAL B N 1
ATOM 3452 C CA . VAL B 2 26 ? -106.268 86.934 8.935 1.00 52.56 989 VAL B CA 1
ATOM 3453 C C . VAL B 2 26 ? -107.341 87.950 8.546 1.00 59.60 989 VAL B C 1
ATOM 3454 O O . VAL B 2 26 ? -107.253 89.121 8.916 1.00 60.01 989 VAL B O 1
ATOM 3467 N N . ILE B 2 27 ? -108.360 87.498 7.816 1.00 50.30 990 ILE B N 1
ATOM 3468 C CA . ILE B 2 27 ? -109.449 88.421 7.396 1.00 52.37 990 ILE B CA 1
ATOM 3469 C C . ILE B 2 27 ? -110.785 87.868 7.848 1.00 50.16 990 ILE B C 1
ATOM 3470 O O . ILE B 2 27 ? -111.811 88.505 7.674 1.00 52.04 990 ILE B O 1
#